Protein AF-A0A2A6C2P6-F1 (afdb_monomer_lite)

Organism: Pristionchus pacificus (NCBI:txid54126)

InterPro domains:
  IPR019429 7TM GPCR, serpentine chemoreceptor class i (Sri) [PF10327] (96-314)
  IPR053220 Nematode receptor-like serpentine class H [PTHR22941] (87-317)

pLDDT: mean 77.8, std 19.69, range [35.97, 97.44]

Structure (mmCIF, N/CA/C/O backbone):
data_AF-A0A2A6C2P6-F1
#
_entry.id   AF-A0A2A6C2P6-F1
#
loop_
_atom_site.group_PDB
_atom_site.id
_atom_site.type_symbol
_atom_site.label_atom_id
_atom_site.label_alt_id
_atom_site.label_comp_id
_atom_site.label_asym_id
_atom_site.label_entity_id
_atom_site.label_seq_id
_atom_site.pdbx_PDB_ins_code
_atom_site.Cartn_x
_atom_site.Cartn_y
_atom_site.Cartn_z
_atom_site.occupancy
_atom_site.B_iso_or_equiv
_atom_site.auth_seq_id
_atom_site.auth_comp_id
_atom_site.auth_asym_id
_atom_site.auth_atom_id
_atom_site.pdbx_PDB_model_num
ATOM 1 N N . MET A 1 1 ? 11.639 -59.814 -19.061 1.00 41.06 1 MET A N 1
ATOM 2 C CA . MET A 1 1 ? 12.673 -59.014 -19.748 1.00 41.06 1 MET A CA 1
ATOM 3 C C . MET A 1 1 ? 12.327 -58.967 -21.225 1.00 41.06 1 MET A C 1
ATOM 5 O O . MET A 1 1 ? 12.562 -59.939 -21.926 1.00 41.06 1 MET A O 1
ATOM 9 N N . LYS A 1 2 ? 11.652 -57.899 -21.658 1.00 35.97 2 LYS A N 1
ATOM 10 C CA . LYS A 1 2 ? 11.307 -57.642 -23.060 1.00 35.97 2 LYS A CA 1
ATOM 11 C C . LYS A 1 2 ? 12.023 -56.355 -23.454 1.00 35.97 2 LYS A C 1
ATOM 13 O O . LYS A 1 2 ? 11.784 -55.322 -22.840 1.00 35.97 2 LYS A O 1
ATOM 18 N N . SER A 1 3 ? 12.955 -56.491 -24.389 1.00 36.66 3 SER A N 1
ATOM 19 C CA . SER A 1 3 ? 13.686 -55.407 -25.039 1.00 36.66 3 SER A CA 1
ATOM 20 C C . SER A 1 3 ? 12.741 -54.716 -26.022 1.00 36.66 3 SER A C 1
ATOM 22 O O . SER A 1 3 ? 12.170 -55.392 -26.876 1.00 36.66 3 SER A O 1
ATOM 24 N N . PHE A 1 4 ? 12.541 -53.409 -25.866 1.00 45.12 4 PHE A N 1
ATOM 25 C CA . PHE A 1 4 ? 11.878 -52.558 -26.851 1.00 45.12 4 PHE A CA 1
ATOM 26 C C . PHE A 1 4 ? 12.963 -51.724 -27.535 1.00 45.12 4 PHE A C 1
ATOM 28 O O . PHE A 1 4 ? 13.575 -50.865 -26.905 1.00 45.12 4 PHE A O 1
ATOM 35 N N . HIS A 1 5 ? 13.209 -52.025 -28.809 1.00 43.00 5 HIS A N 1
ATOM 36 C CA . HIS A 1 5 ? 13.896 -51.134 -29.737 1.00 43.00 5 HIS A CA 1
ATOM 37 C C . HIS A 1 5 ? 12.921 -50.016 -30.113 1.00 43.00 5 HIS A C 1
ATOM 39 O O . HIS A 1 5 ? 11.834 -50.303 -30.612 1.00 43.00 5 HIS A O 1
ATOM 45 N N . ALA A 1 6 ? 13.299 -48.769 -29.839 1.00 47.25 6 ALA A N 1
ATOM 46 C CA . ALA A 1 6 ? 12.654 -47.597 -30.411 1.00 47.25 6 ALA A CA 1
ATOM 47 C C . ALA A 1 6 ? 13.446 -47.196 -31.658 1.00 47.25 6 ALA A C 1
ATOM 49 O O . ALA A 1 6 ? 14.661 -47.011 -31.599 1.00 47.25 6 ALA A O 1
ATOM 50 N N . GLU A 1 7 ? 12.731 -47.173 -32.772 1.00 49.84 7 GLU A N 1
ATOM 51 C CA . GLU A 1 7 ? 13.163 -46.808 -34.112 1.00 49.84 7 GLU A CA 1
ATOM 52 C C . GLU A 1 7 ? 13.103 -45.277 -34.219 1.00 49.84 7 GLU A C 1
ATOM 54 O O . GLU A 1 7 ? 12.084 -44.662 -33.902 1.00 49.84 7 GLU A O 1
ATOM 59 N N . GLU A 1 8 ? 14.234 -44.665 -34.558 1.00 49.28 8 GLU A N 1
ATOM 60 C CA . GLU A 1 8 ? 14.410 -43.221 -34.701 1.00 49.28 8 GLU A CA 1
ATOM 61 C C . GLU A 1 8 ? 13.973 -42.833 -36.119 1.00 49.28 8 GLU A C 1
ATOM 63 O O . GLU A 1 8 ? 14.642 -43.163 -37.098 1.00 49.28 8 GLU A O 1
ATOM 68 N N . VAL A 1 9 ? 12.802 -42.201 -36.232 1.00 52.62 9 VAL A N 1
ATOM 69 C CA . VAL A 1 9 ? 12.300 -41.629 -37.486 1.00 52.62 9 VAL A CA 1
ATOM 70 C C . VAL A 1 9 ? 12.906 -40.237 -37.626 1.00 52.62 9 VAL A C 1
ATOM 72 O O . VAL A 1 9 ? 12.578 -39.329 -36.864 1.00 52.62 9 VAL A O 1
ATOM 75 N N . VAL A 1 10 ? 13.828 -40.103 -38.575 1.00 51.09 10 VAL A N 1
ATOM 76 C CA . VAL A 1 10 ? 14.375 -38.829 -39.043 1.00 51.09 10 VAL A CA 1
ATOM 77 C C . VAL A 1 10 ? 13.421 -38.310 -40.116 1.00 51.09 10 VAL A C 1
ATOM 79 O O . VAL A 1 10 ? 13.371 -38.867 -41.209 1.00 51.09 10 VAL A O 1
ATOM 82 N N . GLU A 1 11 ? 12.628 -37.291 -39.786 1.00 56.34 11 GLU A N 1
ATOM 83 C CA . GLU A 1 11 ? 11.907 -36.495 -40.782 1.00 56.34 11 GLU A CA 1
ATOM 84 C C . GLU A 1 11 ? 12.859 -35.402 -41.289 1.00 56.34 11 GLU A C 1
ATOM 86 O O . GLU A 1 11 ? 13.282 -34.523 -40.536 1.00 56.34 11 GLU A O 1
ATOM 91 N N . GLU A 1 12 ? 13.258 -35.520 -42.557 1.00 47.75 12 GLU A N 1
ATOM 92 C CA . GLU A 1 12 ? 13.881 -34.448 -43.333 1.00 47.75 12 GLU A CA 1
ATOM 93 C C . GLU A 1 12 ? 12.787 -33.419 -43.664 1.00 47.75 12 GLU A C 1
ATOM 95 O O . GLU A 1 12 ? 11.890 -33.699 -44.456 1.00 47.75 12 GLU A O 1
ATOM 100 N N . GLU A 1 13 ? 12.823 -32.248 -43.021 1.00 54.44 13 GLU A N 1
ATOM 101 C CA . GLU A 1 13 ? 12.055 -31.082 -43.469 1.00 54.44 13 GLU A CA 1
ATOM 102 C C . GLU A 1 13 ? 12.838 -30.384 -44.586 1.00 54.44 13 GLU A C 1
ATOM 104 O O . GLU A 1 13 ? 13.897 -29.791 -44.358 1.00 54.44 13 GLU A O 1
ATOM 109 N N . ASP A 1 14 ? 12.305 -30.498 -45.801 1.00 54.88 14 ASP A N 1
ATOM 110 C CA . ASP A 1 14 ? 12.742 -29.767 -46.982 1.00 54.88 14 ASP A CA 1
ATOM 111 C C . ASP A 1 14 ? 12.546 -28.258 -46.778 1.00 54.88 14 ASP A C 1
ATOM 113 O O . ASP A 1 14 ? 11.478 -27.782 -46.388 1.00 54.88 14 ASP A O 1
ATOM 117 N N . GLY A 1 15 ? 13.614 -27.506 -47.040 1.00 46.75 15 GLY A N 1
ATOM 118 C CA . GLY A 1 15 ? 13.618 -26.052 -47.000 1.00 46.75 15 GLY A CA 1
ATOM 119 C C . GLY A 1 15 ? 12.913 -25.456 -48.213 1.00 46.75 15 GLY A C 1
ATOM 120 O O . GLY A 1 15 ? 13.366 -25.626 -49.344 1.00 46.75 15 GLY A O 1
ATOM 121 N N . GLU A 1 16 ? 11.853 -24.695 -47.960 1.00 55.56 16 GLU A N 1
ATOM 122 C CA . GLU A 1 16 ? 11.330 -23.717 -48.909 1.00 55.56 16 GLU A CA 1
ATOM 123 C C . GLU A 1 16 ? 11.985 -22.358 -48.623 1.00 55.56 16 GLU A C 1
ATOM 125 O O . GLU A 1 16 ? 11.802 -21.744 -47.570 1.00 55.56 16 GLU A O 1
ATOM 130 N N . GLU A 1 17 ? 12.820 -21.923 -49.567 1.00 45.16 17 GLU A N 1
ATOM 131 C CA . GLU A 1 17 ? 13.335 -20.561 -49.665 1.00 45.16 17 GLU A CA 1
ATOM 132 C C . GLU A 1 17 ? 12.170 -19.630 -50.045 1.00 45.16 17 GLU A C 1
ATOM 134 O O . GLU A 1 17 ? 11.790 -19.546 -51.211 1.00 45.16 17 GLU A O 1
ATOM 139 N N . GLU A 1 18 ? 11.584 -18.929 -49.070 1.00 52.91 18 GLU A N 1
ATOM 140 C CA . GLU A 1 18 ? 10.720 -17.780 -49.362 1.00 52.91 18 GLU A CA 1
ATOM 141 C C . GLU A 1 18 ? 11.594 -16.591 -49.784 1.00 52.91 18 GLU A C 1
ATOM 143 O O . GLU A 1 18 ? 12.325 -15.992 -48.987 1.00 52.91 18 GLU A O 1
ATOM 148 N N . GLU A 1 19 ? 11.526 -16.281 -51.080 1.00 52.34 19 GLU A N 1
ATOM 149 C CA . GLU A 1 19 ? 12.046 -15.062 -51.686 1.00 52.34 19 GLU A CA 1
ATOM 150 C C . GLU A 1 19 ? 11.449 -13.825 -50.999 1.00 52.34 19 GLU A C 1
ATOM 152 O O . GLU A 1 19 ? 10.244 -13.716 -50.772 1.00 52.34 19 GLU A O 1
ATOM 157 N N . GLY A 1 20 ? 12.329 -12.882 -50.661 1.00 45.50 20 GLY A N 1
ATOM 158 C CA . GLY A 1 20 ? 11.974 -11.646 -49.985 1.00 45.50 20 GLY A CA 1
ATOM 159 C C . GLY A 1 20 ? 11.102 -10.739 -50.847 1.00 45.50 20 GLY A C 1
ATOM 160 O O . GLY A 1 20 ? 11.534 -10.250 -51.890 1.00 45.50 20 GLY A O 1
ATOM 161 N N . GLU A 1 21 ? 9.908 -10.439 -50.346 1.00 52.44 21 GLU A N 1
ATOM 162 C CA . GLU A 1 21 ? 9.129 -9.289 -50.783 1.00 52.44 21 GLU A CA 1
ATOM 163 C C . GLU A 1 21 ? 9.568 -8.070 -49.959 1.00 52.44 21 GLU A C 1
ATOM 165 O O . GLU A 1 21 ? 9.277 -7.918 -48.769 1.00 52.44 21 GLU A O 1
ATOM 170 N N . GLU A 1 22 ? 10.366 -7.226 -50.605 1.00 46.25 22 GLU A N 1
ATOM 171 C CA . GLU A 1 22 ? 10.846 -5.943 -50.111 1.00 46.25 22 GLU A CA 1
ATOM 172 C C . GLU A 1 22 ? 9.654 -4.971 -50.028 1.00 46.25 22 GLU A C 1
ATOM 174 O O . GLU A 1 22 ? 9.359 -4.220 -50.956 1.00 46.25 22 GLU A O 1
ATOM 179 N N . VAL A 1 23 ? 8.912 -5.014 -48.916 1.00 48.66 23 VAL A N 1
ATOM 180 C CA . VAL A 1 23 ? 7.866 -4.026 -48.627 1.00 48.66 23 VAL A CA 1
ATOM 181 C C . VAL A 1 23 ? 8.546 -2.706 -48.274 1.00 48.66 23 VAL A C 1
ATOM 183 O O . VAL A 1 23 ? 8.973 -2.474 -47.141 1.00 48.66 23 VAL A O 1
ATOM 186 N N . VAL A 1 24 ? 8.641 -1.842 -49.282 1.00 52.03 24 VAL A N 1
ATOM 187 C CA . VAL A 1 24 ? 8.859 -0.404 -49.139 1.00 52.03 24 VAL A CA 1
ATOM 188 C C . VAL A 1 24 ? 7.705 0.143 -48.301 1.00 52.03 24 VAL A C 1
ATOM 190 O O . VAL A 1 24 ? 6.600 0.352 -48.794 1.00 52.03 24 VAL A O 1
ATOM 193 N N . VAL A 1 25 ? 7.945 0.318 -47.004 1.00 53.12 25 VAL A N 1
ATOM 194 C CA . VAL A 1 25 ? 7.072 1.122 -46.152 1.00 53.12 25 VAL A CA 1
ATOM 195 C C . VAL A 1 25 ? 7.361 2.573 -46.514 1.00 53.12 25 VAL A C 1
ATOM 197 O O . VAL A 1 25 ? 8.411 3.106 -46.157 1.00 53.12 25 VAL A O 1
ATOM 200 N N . GLU A 1 26 ? 6.454 3.175 -47.281 1.00 49.84 26 GLU A N 1
ATOM 201 C CA . GLU A 1 26 ? 6.360 4.624 -47.422 1.00 49.84 26 GLU A CA 1
ATOM 202 C C . GLU A 1 26 ? 6.216 5.219 -46.012 1.00 49.84 26 GLU A C 1
ATOM 204 O O . GLU A 1 26 ? 5.240 4.974 -45.302 1.00 49.84 26 GLU A O 1
ATOM 209 N N . GLU A 1 27 ? 7.254 5.929 -45.563 1.00 46.88 27 GLU A N 1
ATOM 210 C CA . GLU A 1 27 ? 7.161 6.834 -44.423 1.00 46.88 27 GLU A CA 1
ATOM 211 C C . GLU A 1 27 ? 6.266 7.999 -44.851 1.00 46.88 27 GLU A C 1
ATOM 213 O O . GLU A 1 27 ? 6.728 8.963 -45.463 1.00 46.88 27 GLU A O 1
ATOM 218 N N . ASP A 1 28 ? 4.973 7.893 -44.547 1.00 48.97 28 ASP A N 1
ATOM 219 C CA . ASP A 1 28 ? 4.068 9.034 -44.572 1.00 48.97 28 ASP A CA 1
ATOM 220 C C . ASP A 1 28 ? 4.582 10.073 -43.569 1.00 48.97 28 ASP A C 1
ATOM 222 O O . ASP A 1 28 ? 4.556 9.890 -42.347 1.00 48.97 28 ASP A O 1
ATOM 226 N N . GLY A 1 29 ? 5.112 11.162 -44.124 1.00 46.88 29 GLY A N 1
ATOM 227 C CA . GLY A 1 29 ? 5.461 12.367 -43.399 1.00 46.88 29 GLY A CA 1
ATOM 228 C C . GLY A 1 29 ? 4.203 13.032 -42.857 1.00 46.88 29 GLY A C 1
ATOM 229 O O . GLY A 1 29 ? 3.471 13.687 -43.593 1.00 46.88 29 GLY A O 1
ATOM 230 N N . GLU A 1 30 ? 3.979 12.899 -41.553 1.00 49.75 30 GLU A N 1
ATOM 231 C CA . GLU A 1 30 ? 3.116 13.808 -40.801 1.00 49.75 30 GLU A CA 1
ATOM 232 C C . GLU A 1 30 ? 3.887 15.123 -40.581 1.00 49.75 30 GLU A C 1
ATOM 234 O O . GLU A 1 30 ? 4.636 15.307 -39.617 1.00 49.75 30 GLU A O 1
ATOM 239 N N . GLU A 1 31 ? 3.747 16.023 -41.556 1.00 49.72 31 GLU A N 1
ATOM 240 C CA . GLU A 1 31 ? 3.953 17.459 -41.394 1.00 49.72 31 GLU A CA 1
ATOM 241 C C . GLU A 1 31 ? 2.829 18.009 -40.503 1.00 49.72 31 GLU A C 1
ATOM 243 O O . GLU A 1 31 ? 1.764 18.370 -40.995 1.00 49.72 31 GLU A O 1
ATOM 248 N N . ASP A 1 32 ? 3.054 18.084 -39.189 1.00 49.50 32 ASP A N 1
ATOM 249 C CA . ASP A 1 32 ? 2.203 18.903 -38.324 1.00 49.50 32 ASP A CA 1
ATOM 250 C C . ASP A 1 32 ? 2.741 20.334 -38.290 1.00 49.50 32 ASP A C 1
ATOM 252 O O . ASP A 1 32 ? 3.780 20.656 -37.699 1.00 49.50 32 ASP A O 1
ATOM 256 N N . GLU A 1 33 ? 1.996 21.173 -39.001 1.00 52.38 33 GLU A N 1
ATOM 257 C CA . GLU A 1 33 ? 2.163 22.602 -39.165 1.00 52.38 33 GLU A CA 1
ATOM 258 C C . GLU A 1 33 ? 2.293 23.344 -37.828 1.00 52.38 33 GLU A C 1
ATOM 260 O O . GLU A 1 33 ? 1.526 23.181 -36.875 1.00 52.38 33 GLU A O 1
ATOM 265 N N . ALA A 1 34 ? 3.265 24.253 -37.808 1.00 47.97 34 ALA A N 1
ATOM 266 C CA . ALA A 1 34 ? 3.357 25.331 -36.848 1.00 47.97 34 ALA A CA 1
ATOM 267 C C . ALA A 1 34 ? 2.174 26.298 -37.043 1.00 47.97 34 ALA A C 1
ATOM 269 O O . ALA A 1 34 ? 2.212 27.178 -37.900 1.00 47.97 34 ALA A O 1
ATOM 270 N N . GLY A 1 35 ? 1.134 26.142 -36.225 1.00 48.19 35 GLY A N 1
ATOM 271 C CA . GLY A 1 35 ? 0.089 27.144 -36.035 1.00 48.19 35 GLY A CA 1
ATOM 272 C C . GLY A 1 35 ? 0.514 28.177 -34.991 1.00 48.19 35 GLY A C 1
ATOM 273 O O . GLY A 1 35 ? 0.418 27.930 -33.789 1.00 48.19 35 GLY A O 1
ATOM 274 N N . GLU A 1 36 ? 1.005 29.326 -35.458 1.00 51.28 36 GLU A N 1
ATOM 275 C CA . GLU A 1 36 ? 1.083 30.568 -34.686 1.00 51.28 36 GLU A CA 1
ATOM 276 C C . GLU A 1 36 ? -0.329 31.010 -34.277 1.00 51.28 36 GLU A C 1
ATOM 278 O O . GLU A 1 36 ? -1.083 31.500 -35.112 1.00 51.28 36 GLU A O 1
ATOM 283 N N . ASP A 1 37 ? -0.663 30.916 -32.990 1.00 45.44 37 ASP A N 1
ATOM 284 C CA . ASP A 1 37 ? -1.767 31.685 -32.411 1.00 45.44 37 ASP A CA 1
ATOM 285 C C . ASP A 1 37 ? -1.192 32.745 -31.468 1.00 45.44 37 ASP A C 1
ATOM 287 O O . ASP A 1 37 ? -0.819 32.498 -30.316 1.00 45.44 37 ASP A O 1
ATOM 291 N N . GLY A 1 38 ? -1.093 33.963 -32.002 1.00 48.69 38 GLY A N 1
ATOM 292 C CA . GLY A 1 38 ? -0.850 35.172 -31.233 1.00 48.69 38 GLY A CA 1
ATOM 293 C C . GLY A 1 38 ? -2.054 35.471 -30.347 1.00 48.69 38 GLY A C 1
ATOM 294 O O . GLY A 1 38 ? -3.035 36.052 -30.802 1.00 48.69 38 GLY A O 1
ATOM 295 N N . MET A 1 39 ? -1.972 35.099 -29.069 1.00 46.72 39 MET A N 1
ATOM 296 C CA . MET A 1 39 ? -2.970 35.491 -28.078 1.00 46.72 39 MET A CA 1
ATOM 297 C C . MET A 1 39 ? -2.602 36.847 -27.467 1.00 46.72 39 MET A C 1
ATOM 299 O O . MET A 1 39 ? -1.682 36.991 -26.661 1.00 46.72 39 MET A O 1
ATOM 303 N N . GLU A 1 40 ? -3.350 37.850 -27.905 1.00 44.19 40 GLU A N 1
ATOM 304 C CA . GLU A 1 40 ? -3.365 39.230 -27.441 1.00 44.19 40 GLU A CA 1
ATOM 305 C C . GLU A 1 40 ? -3.778 39.289 -25.955 1.00 44.19 40 GLU A C 1
ATOM 307 O O . GLU A 1 40 ? -4.897 38.933 -25.578 1.00 44.19 40 GLU A O 1
ATOM 312 N N . ILE A 1 41 ? -2.863 39.714 -25.076 1.00 46.19 41 ILE A N 1
ATOM 313 C CA . ILE A 1 41 ? -3.144 39.892 -23.644 1.00 46.19 41 ILE A CA 1
ATOM 314 C C . ILE A 1 41 ? -3.918 41.200 -23.466 1.00 46.19 41 ILE A C 1
ATOM 316 O O . ILE A 1 41 ? -3.340 42.283 -23.351 1.00 46.19 41 ILE A O 1
ATOM 320 N N . HIS A 1 42 ? -5.243 41.088 -23.408 1.00 43.75 42 HIS A N 1
ATOM 321 C CA . HIS A 1 42 ? -6.116 42.165 -22.966 1.00 43.75 42 HIS A CA 1
ATOM 322 C C . HIS A 1 42 ? -5.998 42.310 -21.442 1.00 43.75 42 HIS A C 1
ATOM 324 O O . HIS A 1 42 ? -6.486 41.494 -20.661 1.00 43.75 42 HIS A O 1
ATOM 330 N N . ARG A 1 43 ? -5.299 43.362 -21.017 1.00 44.56 43 ARG A N 1
ATOM 331 C CA . ARG A 1 43 ? -5.194 43.800 -19.624 1.00 44.56 43 ARG A CA 1
ATOM 332 C C . ARG A 1 43 ? -6.519 44.459 -19.236 1.00 44.56 43 ARG A C 1
ATOM 334 O O . ARG A 1 43 ? -6.838 45.530 -19.746 1.00 44.56 43 ARG A O 1
ATOM 341 N N . THR A 1 44 ? -7.299 43.818 -18.373 1.00 43.94 44 THR A N 1
ATOM 342 C CA . THR A 1 44 ? -8.449 44.440 -17.704 1.00 43.94 44 THR A CA 1
ATOM 343 C C . THR A 1 44 ? -8.108 44.671 -16.241 1.00 43.94 44 THR A C 1
ATOM 345 O O . THR A 1 44 ? -8.014 43.728 -15.456 1.00 43.94 44 THR A O 1
ATOM 348 N N . ASP A 1 45 ? -7.905 45.944 -15.912 1.00 50.53 45 ASP A N 1
ATOM 349 C CA . ASP A 1 45 ? -8.017 46.482 -14.563 1.00 50.53 45 ASP A CA 1
ATOM 350 C C . ASP A 1 45 ? -9.465 46.347 -14.092 1.00 50.53 45 ASP A C 1
ATOM 352 O O . ASP A 1 45 ? -10.365 46.798 -14.796 1.00 50.53 45 ASP A O 1
ATOM 356 N N . THR A 1 46 ? -9.687 45.822 -12.887 1.00 41.41 46 THR A N 1
ATOM 357 C CA . THR A 1 46 ? -10.878 46.153 -12.093 1.00 41.41 46 THR A CA 1
ATOM 358 C C . THR A 1 46 ? -10.628 45.911 -10.601 1.00 41.41 46 THR A C 1
ATOM 360 O O . THR A 1 46 ? -10.467 44.778 -10.158 1.00 41.41 46 THR A O 1
ATOM 363 N N . THR A 1 47 ? -10.635 47.037 -9.881 1.00 40.00 47 THR A N 1
ATOM 364 C CA . THR A 1 47 ? -11.392 47.332 -8.648 1.00 40.00 47 THR A CA 1
ATOM 365 C C . THR A 1 47 ? -11.051 46.636 -7.331 1.00 40.00 47 THR A C 1
ATOM 367 O O . THR A 1 47 ? -11.421 45.495 -7.072 1.00 40.00 47 THR A O 1
ATOM 370 N N . GLU A 1 48 ? -10.455 47.464 -6.468 1.00 46.25 48 GLU A N 1
ATOM 371 C CA . GLU A 1 48 ? -10.793 47.667 -5.055 1.00 46.25 48 GLU A CA 1
ATOM 372 C C . GLU A 1 48 ? -12.198 47.193 -4.659 1.00 46.25 48 GLU A C 1
ATOM 374 O O . GLU A 1 48 ? -13.191 47.602 -5.260 1.00 46.25 48 GLU A O 1
ATOM 379 N N . THR A 1 49 ? -12.270 46.446 -3.560 1.00 44.66 49 THR A N 1
ATOM 380 C CA . THR A 1 49 ? -13.411 46.491 -2.640 1.00 44.66 49 THR A CA 1
ATOM 381 C C . THR A 1 49 ? -12.900 46.351 -1.210 1.00 44.66 49 THR A C 1
ATOM 383 O O . THR A 1 49 ? -12.392 45.295 -0.830 1.00 44.66 49 THR A O 1
ATOM 386 N N . ASP A 1 50 ? -12.979 47.466 -0.481 1.00 39.28 50 ASP A N 1
ATOM 387 C CA . ASP A 1 50 ? -13.498 47.646 0.885 1.00 39.28 50 ASP A CA 1
ATOM 388 C C . ASP A 1 50 ? -13.771 46.345 1.672 1.00 39.28 50 ASP A C 1
ATOM 390 O O . ASP A 1 50 ? -14.455 45.439 1.208 1.00 39.28 50 ASP A O 1
ATOM 394 N N . GLY A 1 51 ? -13.261 46.159 2.889 1.00 46.31 51 GLY A N 1
ATOM 395 C CA . GLY A 1 51 ? -13.487 47.054 4.020 1.00 46.31 51 GLY A CA 1
ATOM 396 C C . GLY A 1 51 ? -14.744 46.602 4.765 1.00 46.31 51 GLY A C 1
ATOM 397 O O . GLY A 1 51 ? -15.820 47.128 4.509 1.00 46.31 51 GLY A O 1
ATOM 398 N N . ILE A 1 52 ? -14.622 45.619 5.668 1.00 50.81 52 ILE A N 1
ATOM 399 C CA . ILE A 1 52 ? -15.653 45.329 6.677 1.00 50.81 52 ILE A CA 1
ATOM 400 C C . ILE A 1 52 ? -14.963 45.041 8.012 1.00 50.81 52 ILE A C 1
ATOM 402 O O . ILE A 1 52 ? -14.522 43.925 8.287 1.00 50.81 52 ILE A O 1
ATOM 406 N N . ASP A 1 53 ? -14.899 46.094 8.824 1.00 47.41 53 ASP A N 1
ATOM 407 C CA . ASP A 1 53 ? -14.792 46.023 10.274 1.00 47.41 53 ASP A CA 1
ATOM 408 C C . ASP A 1 53 ? -16.089 45.432 10.841 1.00 47.41 53 ASP A C 1
ATOM 410 O O . ASP A 1 53 ? -17.197 45.835 10.476 1.00 47.41 53 ASP A O 1
ATOM 414 N N . GLY A 1 54 ? -15.945 44.460 11.737 1.00 47.19 54 GLY A N 1
ATOM 415 C CA . GLY A 1 54 ? -17.043 43.823 12.453 1.00 47.19 54 GLY A CA 1
ATOM 416 C C . GLY A 1 54 ? -16.745 43.780 13.941 1.00 47.19 54 GLY A C 1
ATOM 417 O O . GLY A 1 54 ? -16.458 42.711 14.477 1.00 47.19 54 GLY A O 1
ATOM 418 N N . ASP A 1 55 ? -16.807 44.948 14.582 1.00 46.81 55 ASP A N 1
ATOM 419 C CA . ASP A 1 55 ? -16.930 45.085 16.031 1.00 46.81 55 ASP A CA 1
ATOM 420 C C . ASP A 1 55 ? -18.216 44.398 16.508 1.00 46.81 55 ASP A C 1
ATOM 422 O O . ASP A 1 55 ? -19.313 44.635 15.995 1.00 46.81 55 ASP A O 1
ATOM 426 N N . GLY A 1 56 ? -18.073 43.547 17.520 1.00 48.31 56 GLY A N 1
ATOM 427 C CA . GLY A 1 56 ? -19.161 42.802 18.138 1.00 48.31 56 GLY A CA 1
ATOM 428 C C . GLY A 1 56 ? -18.975 42.713 19.645 1.00 48.31 56 GLY A C 1
ATOM 429 O O . GLY A 1 56 ? -18.782 41.625 20.183 1.00 48.31 56 GLY A O 1
ATOM 430 N N . ASP A 1 57 ? -19.037 43.865 20.315 1.00 47.62 57 ASP A N 1
ATOM 431 C CA . ASP A 1 57 ? -19.210 43.967 21.762 1.00 47.62 57 ASP A CA 1
ATOM 432 C C . ASP A 1 57 ? -20.556 43.353 22.182 1.00 47.62 57 ASP A C 1
ATOM 434 O O . ASP A 1 57 ? -21.633 43.823 21.812 1.00 47.62 57 ASP A O 1
ATOM 438 N N . GLY A 1 58 ? -20.486 42.296 22.992 1.00 46.41 58 GLY A N 1
ATOM 439 C CA . GLY A 1 58 ? -21.628 41.539 23.507 1.00 46.41 58 GLY A CA 1
ATOM 440 C C . GLY A 1 58 ? -21.521 41.304 25.009 1.00 46.41 58 GLY A C 1
ATOM 441 O O . GLY A 1 58 ? -21.294 40.192 25.474 1.00 46.41 58 GLY A O 1
ATOM 442 N N . ASN A 1 59 ? -21.676 42.390 25.755 1.00 44.25 59 ASN A N 1
ATOM 443 C CA . ASN A 1 59 ? -21.908 42.475 27.193 1.00 44.25 59 ASN A CA 1
ATOM 444 C C . ASN A 1 59 ? -23.029 41.517 27.664 1.00 44.25 59 ASN A C 1
ATOM 446 O O . ASN A 1 59 ? -24.141 41.618 27.156 1.00 44.25 59 ASN A O 1
ATOM 450 N N . SER A 1 60 ? -22.797 40.670 28.678 1.00 48.91 60 SER A N 1
ATOM 451 C CA . SER A 1 60 ? -23.844 40.391 29.675 1.00 48.91 60 SER A CA 1
ATOM 452 C C . SER A 1 60 ? -23.318 39.741 30.954 1.00 48.91 60 SER A C 1
ATOM 454 O O . SER A 1 60 ? -22.779 38.637 30.984 1.00 48.91 60 SER A O 1
ATOM 456 N N . SER A 1 61 ? -23.543 40.474 32.034 1.00 47.91 61 SER A N 1
ATOM 457 C CA . SER A 1 61 ? -23.390 40.097 33.425 1.00 47.91 61 SER A CA 1
ATOM 458 C C . SER A 1 61 ? -24.422 39.050 33.860 1.00 47.91 61 SER A C 1
ATOM 460 O O . SER A 1 61 ? -25.576 39.080 33.439 1.00 47.91 61 SER A O 1
ATOM 462 N N . ALA A 1 62 ? -24.032 38.182 34.794 1.00 49.59 62 ALA A N 1
ATOM 463 C CA . ALA A 1 62 ? -24.941 37.619 35.793 1.00 49.59 62 ALA A CA 1
ATOM 464 C C . ALA A 1 62 ? -24.137 37.149 37.012 1.00 49.59 62 ALA A C 1
ATOM 466 O O . ALA A 1 62 ? -23.615 36.040 37.084 1.00 49.59 62 ALA A O 1
ATOM 467 N N . ILE A 1 63 ? -24.039 38.054 37.983 1.00 49.69 63 ILE A N 1
ATOM 468 C CA . ILE A 1 63 ? -23.609 37.788 39.351 1.00 49.69 63 ILE A CA 1
ATOM 469 C C . ILE A 1 63 ? -24.738 37.005 40.033 1.00 49.69 63 ILE A C 1
ATOM 471 O O . ILE A 1 63 ? -25.796 37.560 40.314 1.00 49.69 63 ILE A O 1
ATOM 475 N N . GLY A 1 64 ? -24.508 35.722 40.310 1.00 44.22 64 GLY A N 1
ATOM 476 C CA . GLY A 1 64 ? -25.390 34.866 41.105 1.00 44.22 64 GLY A CA 1
ATOM 477 C C . GLY A 1 64 ? -24.644 34.321 42.317 1.00 44.22 64 GLY A C 1
ATOM 478 O O . GLY A 1 64 ? -24.093 33.227 42.282 1.00 44.22 64 GLY A O 1
ATOM 479 N N . ARG A 1 65 ? -24.577 35.123 43.382 1.00 46.56 65 ARG A N 1
ATOM 480 C CA . ARG A 1 65 ? -23.951 34.787 44.665 1.00 46.56 65 ARG A CA 1
ATOM 481 C C . ARG A 1 65 ? -25.014 34.143 45.562 1.00 46.56 65 ARG A C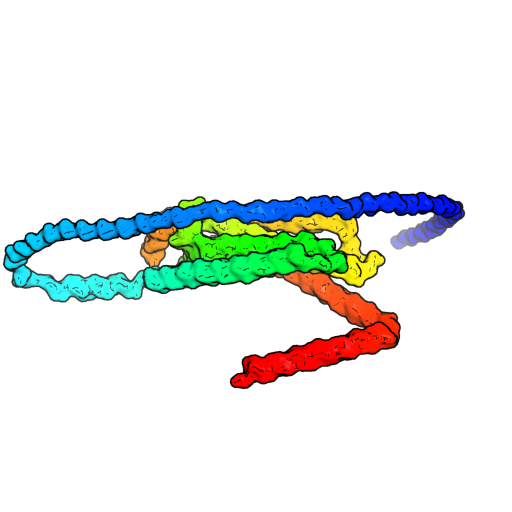 1
ATOM 483 O O . ARG A 1 65 ? -25.823 34.859 46.140 1.00 46.56 65 ARG A O 1
ATOM 490 N N . THR A 1 66 ? -25.016 32.820 45.702 1.00 53.66 66 THR A N 1
ATOM 491 C CA . THR A 1 66 ? -25.802 32.125 46.738 1.00 53.66 66 THR A CA 1
ATOM 492 C C . THR A 1 66 ? -24.880 31.594 47.823 1.00 53.66 66 THR A C 1
ATOM 494 O O . THR A 1 66 ? -24.058 30.709 47.602 1.00 53.66 66 THR A O 1
ATOM 497 N N . ILE A 1 67 ? -25.028 32.196 49.001 1.00 50.47 67 ILE A N 1
ATOM 498 C CA . ILE A 1 67 ? -24.448 31.788 50.275 1.00 50.47 67 ILE A CA 1
ATOM 499 C C . ILE A 1 67 ? -25.387 30.741 50.892 1.00 50.47 67 ILE A C 1
ATOM 501 O O . ILE A 1 67 ? -26.540 31.045 51.175 1.00 50.47 67 ILE A O 1
ATOM 505 N N . GLY A 1 68 ? -24.876 29.540 51.140 1.00 48.19 68 GLY A N 1
ATOM 506 C CA . GLY A 1 68 ? -25.405 28.556 52.093 1.00 48.19 68 GLY A CA 1
ATOM 507 C C . GLY A 1 68 ? -24.207 27.699 52.496 1.00 48.19 68 GLY A C 1
ATOM 508 O O . GLY A 1 68 ? -23.618 27.059 51.637 1.00 48.19 68 GLY A O 1
ATOM 509 N N . SER A 1 69 ? -23.573 27.864 53.657 1.00 52.25 69 SER A N 1
ATOM 510 C CA . SER A 1 69 ? -24.038 27.780 55.049 1.00 52.25 69 SER A CA 1
ATOM 511 C C . SER A 1 69 ? -24.572 26.394 55.408 1.00 52.25 69 SER A C 1
ATOM 513 O O . SER A 1 69 ? -25.735 26.096 55.167 1.00 52.25 69 SER A O 1
ATOM 515 N N . GLY A 1 70 ? -23.689 25.607 56.032 1.00 50.88 70 GLY A N 1
ATOM 516 C CA . GLY A 1 70 ? -24.011 24.418 56.819 1.00 50.88 70 GLY A CA 1
ATOM 517 C C . GLY A 1 70 ? -23.981 23.104 56.043 1.00 50.88 70 GLY A C 1
ATOM 518 O O . GLY A 1 70 ? -24.963 22.754 55.411 1.00 50.88 70 GLY A O 1
ATOM 519 N N . ASP A 1 71 ? -22.888 22.346 56.130 1.00 48.44 71 ASP A N 1
ATOM 520 C CA . ASP A 1 71 ? -22.840 21.252 57.109 1.00 48.44 71 ASP A CA 1
ATOM 521 C C . ASP A 1 71 ? -21.404 20.711 57.218 1.00 48.44 71 ASP A C 1
ATOM 523 O O . ASP A 1 71 ? -20.774 20.319 56.234 1.00 48.44 71 ASP A O 1
ATOM 527 N N . ASN A 1 72 ? -20.858 20.770 58.428 1.00 55.19 72 ASN A N 1
ATOM 528 C CA . ASN A 1 72 ? -19.510 20.332 58.764 1.00 55.19 72 ASN A CA 1
ATOM 529 C C . ASN A 1 72 ? -19.617 18.957 59.423 1.00 55.19 72 ASN A C 1
ATOM 531 O O . ASN A 1 72 ? -19.930 18.880 60.607 1.00 55.19 72 ASN A O 1
ATOM 535 N N . GLY A 1 73 ? -19.270 17.894 58.696 1.00 54.44 73 GLY A N 1
ATOM 536 C CA . GLY A 1 73 ? -18.954 16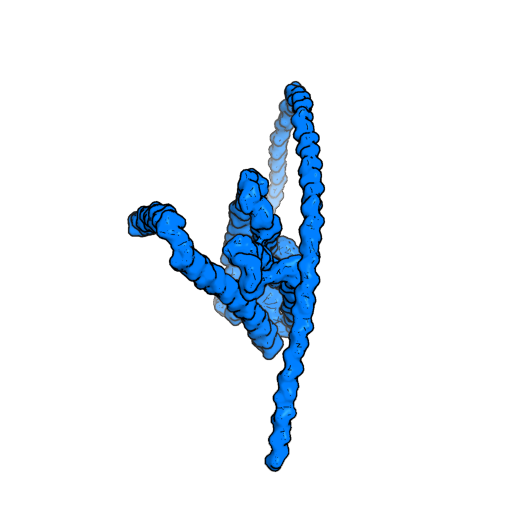.607 59.324 1.00 54.44 73 GLY A CA 1
ATOM 537 C C . GLY A 1 73 ? -19.296 15.392 58.475 1.00 54.44 73 GLY A C 1
ATOM 538 O O . GLY A 1 73 ? -20.359 14.833 58.669 1.00 54.44 73 GLY A O 1
ATOM 539 N N . ASP A 1 74 ? -18.399 15.025 57.544 1.00 54.91 74 ASP A N 1
ATOM 540 C CA . ASP A 1 74 ? -18.108 13.623 57.122 1.00 54.91 74 ASP A CA 1
ATOM 541 C C . ASP A 1 74 ? -17.257 13.502 55.827 1.00 54.91 74 ASP A C 1
ATOM 543 O O . ASP A 1 74 ? -17.129 12.443 55.211 1.00 54.91 74 ASP A O 1
ATOM 547 N N . GLY A 1 75 ? -16.611 14.582 55.374 1.00 53.81 75 GLY A N 1
ATOM 548 C CA . GLY A 1 75 ? -16.006 14.650 54.033 1.00 53.81 75 GLY A CA 1
ATOM 549 C C . GLY A 1 75 ? -14.590 14.082 53.834 1.00 53.81 75 GLY A C 1
ATOM 550 O O . GLY A 1 75 ? -14.045 14.250 52.743 1.00 53.81 75 GLY A O 1
ATOM 551 N N . ILE A 1 76 ? -13.948 13.454 54.828 1.00 53.84 76 ILE A N 1
ATOM 552 C CA . ILE A 1 76 ? -12.514 13.086 54.721 1.00 53.84 76 ILE A CA 1
ATOM 553 C C . ILE A 1 76 ? -12.295 11.645 54.221 1.00 53.84 76 ILE A C 1
ATOM 555 O O . ILE A 1 76 ? -11.290 11.374 53.566 1.00 53.84 76 ILE A O 1
ATOM 559 N N . ALA A 1 77 ? -13.256 10.732 54.392 1.00 54.25 77 ALA A N 1
ATOM 560 C CA . ALA A 1 77 ? -13.094 9.342 53.943 1.00 54.25 77 ALA A CA 1
ATOM 561 C C . ALA A 1 77 ? -13.432 9.113 52.451 1.00 54.25 77 ALA A C 1
ATOM 563 O O . ALA A 1 77 ? -12.906 8.186 51.837 1.00 54.25 77 ALA A O 1
ATOM 564 N N . LYS A 1 78 ? -14.255 9.969 51.823 1.00 51.66 78 LYS A N 1
ATOM 565 C CA . LYS A 1 78 ? -14.713 9.767 50.429 1.00 51.66 78 LYS A CA 1
ATOM 566 C C . LYS A 1 78 ? -13.742 10.276 49.356 1.00 51.66 78 LYS A C 1
ATOM 568 O O . LYS A 1 78 ? -13.739 9.757 48.247 1.00 51.66 78 LYS A O 1
ATOM 573 N N . ARG A 1 79 ? -12.854 11.221 49.690 1.00 51.69 79 ARG A N 1
ATOM 574 C CA . ARG A 1 79 ? -11.864 11.786 48.745 1.00 51.69 79 ARG A CA 1
ATOM 575 C C . ARG A 1 79 ? -10.625 10.912 48.515 1.00 51.69 79 ARG A C 1
ATOM 577 O O . ARG A 1 79 ? -9.853 11.189 47.601 1.00 51.69 79 ARG A O 1
ATOM 584 N N . SER A 1 80 ? -10.431 9.874 49.331 1.00 51.44 80 SER A N 1
ATOM 585 C CA . SER A 1 80 ? -9.304 8.937 49.205 1.00 51.44 80 SER A CA 1
ATOM 586 C C . SER A 1 80 ? -9.618 7.754 48.271 1.00 51.44 80 SER A C 1
ATOM 588 O O . SER A 1 80 ? -8.733 7.262 47.576 1.00 51.44 80 SER A O 1
ATOM 590 N N . GLY A 1 81 ? -10.890 7.343 48.167 1.00 53.09 81 GLY A N 1
ATOM 591 C CA . GLY A 1 81 ? -11.308 6.251 47.273 1.00 53.09 81 GLY A CA 1
ATOM 592 C C . GLY A 1 81 ? -11.306 6.623 45.785 1.00 53.09 81 GLY A C 1
ATOM 593 O O . GLY A 1 81 ? -10.963 5.803 44.940 1.00 53.09 81 GLY A O 1
ATOM 594 N N . GLU A 1 82 ? -11.615 7.879 45.457 1.00 53.16 82 GLU A N 1
ATOM 595 C CA . GLU A 1 82 ? -11.747 8.341 44.066 1.00 53.16 82 GLU A CA 1
ATOM 596 C C . GLU A 1 82 ? -10.388 8.582 43.381 1.00 53.16 82 GLU A C 1
ATOM 598 O O . GLU A 1 82 ? -10.251 8.414 42.171 1.00 53.16 82 GLU A O 1
ATOM 603 N N . LYS A 1 83 ? -9.336 8.882 44.158 1.00 55.25 83 LYS A N 1
ATOM 604 C CA . LYS A 1 83 ? -7.964 8.984 43.630 1.00 55.25 83 LYS A CA 1
ATOM 605 C C . LYS A 1 83 ? -7.346 7.627 43.285 1.00 55.25 83 LYS A C 1
ATOM 607 O O . LYS A 1 83 ? -6.522 7.570 42.379 1.00 55.25 83 LYS A O 1
ATOM 612 N N . ASN A 1 84 ? -7.768 6.549 43.947 1.00 52.72 84 ASN A N 1
ATOM 613 C CA . ASN A 1 84 ? -7.200 5.215 43.728 1.00 52.72 84 ASN A CA 1
ATOM 614 C C . ASN A 1 84 ? -7.912 4.416 42.624 1.00 52.72 84 ASN A C 1
ATOM 616 O O . ASN A 1 84 ? -7.325 3.487 42.080 1.00 52.72 84 ASN A O 1
ATOM 620 N N . ALA A 1 85 ? -9.129 4.801 42.223 1.00 56.12 85 ALA A N 1
ATOM 621 C CA . ALA A 1 85 ? -9.812 4.194 41.076 1.00 56.12 85 ALA A CA 1
ATOM 622 C C . ALA A 1 85 ? -9.267 4.679 39.714 1.00 56.12 85 ALA A C 1
ATOM 624 O O . ALA A 1 85 ? -9.505 4.044 38.690 1.00 56.12 85 ALA A O 1
ATOM 625 N N . LYS A 1 86 ? -8.504 5.782 39.687 1.00 55.38 86 LYS A N 1
ATOM 626 C CA . LYS A 1 86 ? -8.034 6.418 38.445 1.00 55.38 86 LYS A CA 1
ATOM 627 C C . LYS A 1 86 ? -6.782 5.765 37.831 1.00 55.38 86 LYS A C 1
ATOM 629 O O . LYS A 1 86 ? -6.394 6.131 36.729 1.00 55.38 86 LYS A O 1
ATOM 634 N N . MET A 1 87 ? -6.140 4.811 38.510 1.00 51.66 87 MET A N 1
ATOM 635 C CA . MET A 1 87 ? -4.800 4.331 38.126 1.00 51.66 87 MET A CA 1
ATOM 636 C C . MET A 1 87 ? -4.741 3.075 37.244 1.00 51.66 87 MET A C 1
ATOM 638 O O . MET A 1 87 ? -3.643 2.691 36.861 1.00 51.66 87 MET A O 1
ATOM 642 N N . ASN A 1 88 ? -5.871 2.471 36.858 1.00 67.38 88 ASN A N 1
ATOM 643 C CA . ASN A 1 88 ? -5.859 1.216 36.084 1.00 67.38 88 ASN A CA 1
ATOM 644 C C . ASN A 1 88 ? -6.558 1.300 34.715 1.00 67.38 88 ASN A C 1
ATOM 646 O O . ASN A 1 88 ? -6.890 0.260 34.146 1.00 67.38 88 ASN A O 1
ATOM 650 N N . SER A 1 89 ? -6.808 2.500 34.175 1.00 75.00 89 SER A N 1
ATOM 651 C CA . SER A 1 89 ? -7.298 2.594 32.793 1.00 75.00 89 SER A CA 1
ATOM 652 C C . SER A 1 89 ? -6.156 2.298 31.823 1.00 75.00 89 SER A C 1
ATOM 654 O O . SER A 1 89 ? -5.066 2.852 31.946 1.00 75.00 89 SER A O 1
ATOM 656 N N . THR A 1 90 ? -6.416 1.422 30.856 1.00 86.50 90 THR A N 1
ATOM 657 C CA . THR A 1 90 ? -5.517 1.145 29.725 1.00 86.50 90 THR A CA 1
ATOM 658 C C . THR A 1 90 ? -5.586 2.229 28.642 1.00 86.50 90 THR A C 1
ATOM 660 O O . THR A 1 90 ? -4.856 2.168 27.653 1.00 86.50 90 THR A O 1
ATOM 663 N N . GLU A 1 91 ? -6.473 3.211 28.817 1.00 91.31 91 GLU A N 1
ATOM 664 C CA . GLU A 1 91 ? -6.686 4.311 27.889 1.00 91.31 91 GLU A CA 1
ATOM 665 C C . GLU A 1 91 ? -5.465 5.236 27.818 1.00 91.31 91 GLU A C 1
ATOM 667 O O . GLU A 1 91 ? -4.880 5.626 28.831 1.00 91.31 91 GLU A O 1
ATOM 672 N N . LEU A 1 92 ? -5.088 5.608 26.594 1.00 91.81 92 LEU A N 1
ATOM 673 C CA . LEU A 1 92 ? -4.021 6.578 26.370 1.00 91.81 92 LEU A CA 1
ATOM 674 C C . LEU A 1 92 ? -4.502 7.965 26.831 1.00 91.81 92 LEU A C 1
ATOM 676 O O . LEU A 1 92 ? -5.630 8.325 26.493 1.00 91.81 92 LEU A O 1
ATOM 680 N N . PRO A 1 93 ? -3.685 8.782 27.520 1.00 93.62 93 PRO A N 1
ATOM 681 C CA . PRO A 1 93 ? -4.082 10.146 27.858 1.00 93.62 93 PRO A CA 1
ATOM 682 C C . PRO A 1 93 ? -4.537 10.923 26.616 1.00 93.62 93 PRO A C 1
ATOM 684 O O . PRO A 1 93 ? -3.899 10.834 25.565 1.00 93.62 93 PRO A O 1
ATOM 687 N N . GLN A 1 94 ? -5.624 11.688 26.739 1.00 92.50 94 GLN A N 1
ATOM 688 C CA . GLN A 1 94 ? -6.238 12.413 25.620 1.00 92.50 94 GLN A CA 1
ATOM 689 C C . GLN A 1 94 ? -5.242 13.334 24.900 1.00 92.50 94 GLN A C 1
ATOM 691 O O . GLN A 1 94 ? -5.171 13.316 23.677 1.00 92.50 94 GLN A O 1
ATOM 696 N N . GLU A 1 95 ? -4.399 14.042 25.655 1.00 95.00 95 GLU A N 1
ATOM 697 C CA . GLU A 1 95 ? -3.348 14.920 25.120 1.00 95.00 95 GLU A CA 1
ATOM 698 C C . GLU A 1 95 ? -2.394 14.180 24.166 1.00 95.00 95 GLU A C 1
ATOM 700 O O . GLU A 1 95 ? -1.976 14.717 23.143 1.00 95.00 95 GLU A O 1
ATOM 705 N N . VAL A 1 96 ? -2.073 12.917 24.469 1.00 94.50 96 VAL A N 1
ATOM 706 C CA . VAL A 1 96 ? -1.196 12.093 23.627 1.00 94.50 96 VAL A CA 1
ATOM 707 C C . VAL A 1 96 ? -1.928 11.655 22.360 1.00 94.50 96 VAL A C 1
ATOM 709 O O . VAL A 1 96 ? -1.334 11.663 21.285 1.00 94.50 96 VAL A O 1
ATOM 712 N N . GLN A 1 97 ? -3.211 11.293 22.462 1.00 93.50 97 GLN A N 1
ATOM 713 C CA . GLN A 1 97 ? -4.018 10.918 21.294 1.00 93.50 97 GLN A CA 1
ATOM 714 C C . GLN A 1 97 ? -4.148 12.096 20.321 1.00 93.50 97 GLN A C 1
ATOM 716 O O . GLN A 1 97 ? -3.894 11.940 19.129 1.00 93.50 97 GLN A O 1
ATOM 721 N N . GLU A 1 98 ? -4.464 13.285 20.837 1.00 93.00 98 GLU A N 1
ATOM 722 C CA . GLU A 1 98 ? -4.554 14.515 20.046 1.00 93.00 98 GLU A CA 1
ATOM 723 C C . GLU A 1 98 ? -3.215 14.856 19.384 1.00 93.00 98 GLU A C 1
ATOM 725 O O . GLU A 1 98 ? -3.178 15.150 18.189 1.00 93.00 98 GLU A O 1
ATOM 730 N N . ALA A 1 99 ? -2.100 14.738 20.113 1.00 95.25 99 ALA A N 1
ATOM 731 C CA . ALA A 1 99 ? -0.769 14.960 19.555 1.00 95.25 99 ALA A CA 1
ATOM 732 C C . ALA A 1 99 ? -0.437 13.988 18.408 1.00 95.25 99 ALA A C 1
ATOM 734 O O . ALA A 1 99 ? 0.110 14.416 17.391 1.00 95.25 99 ALA A O 1
ATOM 735 N N . ILE A 1 100 ? -0.794 12.702 18.534 1.00 94.00 100 ILE A N 1
ATOM 736 C CA . ILE A 1 100 ? -0.607 11.697 17.473 1.00 94.00 100 ILE A CA 1
ATOM 737 C C . ILE A 1 100 ? -1.426 12.065 16.230 1.00 94.00 100 ILE A C 1
ATOM 739 O O . ILE A 1 100 ? -0.903 12.040 15.116 1.00 94.00 100 ILE A O 1
ATOM 743 N N . VAL A 1 101 ? -2.691 12.449 16.409 1.00 93.25 101 VAL A N 1
ATOM 744 C CA . VAL A 1 101 ? -3.575 12.841 15.301 1.00 93.25 101 VAL A CA 1
ATOM 745 C C . VAL A 1 101 ? -3.065 14.109 14.608 1.00 93.25 101 VAL A C 1
ATOM 747 O O . VAL A 1 101 ? -3.033 14.175 13.380 1.00 93.25 101 VAL A O 1
ATOM 750 N N . ILE A 1 102 ? -2.622 15.117 15.364 1.00 93.94 102 ILE A N 1
ATOM 751 C CA . ILE A 1 102 ? -2.025 16.338 14.800 1.00 93.94 102 ILE A CA 1
ATOM 752 C C . ILE A 1 102 ? -0.750 16.000 14.021 1.00 93.94 102 ILE A C 1
ATOM 754 O O . ILE A 1 102 ? -0.567 16.489 12.905 1.00 93.94 102 ILE A O 1
ATOM 758 N N . PHE A 1 103 ? 0.109 15.141 14.576 1.00 95.06 103 PHE A N 1
ATOM 759 C CA . PHE A 1 103 ? 1.328 14.692 13.910 1.00 95.06 103 PHE A CA 1
ATOM 760 C C . PHE A 1 103 ? 1.023 14.023 12.564 1.00 95.06 103 PHE A C 1
ATOM 762 O O . PHE A 1 103 ? 1.589 14.431 11.552 1.00 95.06 103 PHE A O 1
ATOM 769 N N . HIS A 1 104 ? 0.077 13.079 12.520 1.00 93.81 104 HIS A N 1
ATOM 770 C CA . HIS A 1 104 ? -0.328 12.424 11.273 1.00 93.81 104 HIS A CA 1
ATOM 771 C C . HIS A 1 104 ? -0.871 13.404 10.232 1.00 93.81 104 HIS A C 1
ATOM 773 O O . HIS A 1 104 ? -0.499 13.309 9.065 1.00 93.81 104 HIS A O 1
ATOM 779 N N . HIS A 1 105 ? -1.688 14.383 10.627 1.00 92.88 105 HIS A N 1
ATOM 780 C CA . HIS A 1 105 ? -2.182 15.388 9.685 1.00 92.88 105 HIS A CA 1
ATOM 781 C C . HIS A 1 105 ? -1.054 16.257 9.114 1.00 92.88 105 HIS A C 1
ATOM 783 O O . HIS A 1 105 ? -1.000 16.466 7.902 1.00 92.88 105 HIS A O 1
ATOM 789 N N . ILE A 1 106 ? -0.130 16.735 9.955 1.00 94.88 106 ILE A N 1
ATOM 790 C CA . ILE A 1 106 ? 1.005 17.555 9.501 1.00 94.88 106 ILE A CA 1
ATOM 791 C C . ILE A 1 106 ? 1.915 16.740 8.576 1.00 94.88 106 ILE A C 1
ATOM 793 O O . ILE A 1 106 ? 2.268 17.207 7.491 1.00 94.88 106 ILE A O 1
ATOM 797 N N . SER A 1 107 ? 2.268 15.515 8.974 1.00 94.69 107 SER A N 1
ATOM 798 C CA . SER A 1 107 ? 3.068 14.607 8.150 1.00 94.69 107 SER A CA 1
ATOM 799 C C . SER A 1 107 ? 2.372 14.285 6.831 1.00 94.69 107 SER A C 1
ATOM 801 O O . SER A 1 107 ? 3.009 14.357 5.785 1.00 94.69 107 SER A O 1
ATOM 803 N N . GLY A 1 108 ? 1.068 14.007 6.855 1.00 93.56 108 GLY A N 1
ATOM 804 C CA . GLY A 1 108 ? 0.274 13.732 5.661 1.00 93.56 108 GLY A CA 1
ATOM 805 C C . GLY A 1 108 ? 0.272 14.894 4.670 1.00 93.56 108 GLY A C 1
ATOM 806 O O . GLY A 1 108 ? 0.513 14.681 3.485 1.00 93.56 108 GLY A O 1
ATOM 807 N N . VAL A 1 109 ? 0.084 16.132 5.144 1.00 95.69 109 VAL A N 1
ATOM 808 C CA . VAL A 1 109 ? 0.160 17.332 4.291 1.00 95.69 109 VAL A CA 1
ATOM 809 C C . VAL A 1 109 ? 1.559 17.495 3.696 1.00 95.69 109 VAL A C 1
ATOM 811 O O . VAL A 1 109 ? 1.690 17.757 2.501 1.00 95.69 109 VAL A O 1
ATOM 814 N N . LEU A 1 110 ? 2.611 17.305 4.497 1.00 95.56 110 LEU A N 1
ATOM 815 C CA . LEU A 1 110 ? 3.988 17.412 4.016 1.00 95.56 110 LEU A CA 1
ATOM 816 C C . LEU A 1 110 ? 4.302 16.356 2.945 1.00 95.56 110 LEU A C 1
ATOM 818 O O . LEU A 1 110 ? 4.826 16.701 1.885 1.00 95.56 110 LEU A O 1
ATOM 822 N N . PHE A 1 111 ? 3.952 15.090 3.188 1.00 93.88 111 PHE A N 1
ATOM 823 C CA . PHE A 1 111 ? 4.138 14.014 2.214 1.00 93.88 111 PHE A CA 1
ATOM 824 C C . PHE A 1 111 ? 3.323 14.253 0.947 1.00 93.88 111 PHE A C 1
ATOM 826 O O . PHE A 1 111 ? 3.852 14.082 -0.147 1.00 93.88 111 PHE A O 1
ATOM 833 N N . PHE A 1 112 ? 2.081 14.727 1.065 1.00 95.56 112 PHE A N 1
ATOM 834 C CA . PHE A 1 112 ? 1.260 15.087 -0.087 1.00 95.56 112 PHE A CA 1
ATOM 835 C C . PHE A 1 112 ? 1.916 16.174 -0.948 1.00 95.56 112 PHE A C 1
ATOM 837 O O . PHE A 1 112 ? 1.957 16.038 -2.171 1.00 95.56 112 PHE A O 1
ATOM 844 N N . LEU A 1 113 ? 2.473 17.225 -0.337 1.00 96.94 113 LEU A N 1
ATOM 845 C CA . LEU A 1 113 ? 3.171 18.290 -1.065 1.00 96.94 113 LEU A CA 1
ATOM 846 C C . LEU A 1 113 ? 4.415 17.763 -1.786 1.00 96.94 113 LEU A C 1
ATOM 848 O O . LEU A 1 113 ? 4.588 18.017 -2.978 1.00 96.94 113 LEU A O 1
ATOM 852 N N . VAL A 1 114 ? 5.256 16.995 -1.089 1.00 96.06 114 VAL A N 1
ATOM 853 C CA . VAL A 1 114 ? 6.464 16.398 -1.679 1.00 96.06 114 VAL A CA 1
ATOM 854 C C . VAL A 1 114 ? 6.096 15.459 -2.826 1.00 96.06 114 VAL A C 1
ATOM 856 O O . VAL A 1 114 ? 6.637 15.582 -3.924 1.00 96.06 114 VAL A O 1
ATOM 859 N N . ASN A 1 115 ? 5.133 14.567 -2.610 1.00 94.88 115 ASN A N 1
ATOM 860 C CA . ASN A 1 115 ? 4.669 13.632 -3.626 1.00 94.88 115 ASN A CA 1
ATOM 861 C C . ASN A 1 115 ? 4.039 14.356 -4.826 1.00 94.88 115 ASN A C 1
ATOM 863 O O . ASN A 1 115 ? 4.279 13.960 -5.965 1.00 94.88 115 ASN A O 1
ATOM 867 N N . SER A 1 116 ? 3.306 15.450 -4.601 1.00 96.56 116 SER A N 1
ATOM 868 C CA . SER A 1 116 ? 2.762 16.288 -5.675 1.00 96.56 116 SER A CA 1
ATOM 869 C C . SER A 1 116 ? 3.877 16.901 -6.519 1.00 96.56 116 SER A C 1
ATOM 871 O O . SER A 1 116 ? 3.816 16.833 -7.744 1.00 96.56 116 SER A O 1
ATOM 873 N N . ILE A 1 117 ? 4.936 17.427 -5.892 1.00 97.31 117 ILE A N 1
ATOM 874 C CA . ILE A 1 117 ? 6.117 17.933 -6.608 1.00 97.31 117 ILE A CA 1
ATOM 875 C C . ILE A 1 117 ? 6.746 16.822 -7.456 1.00 97.31 117 ILE A C 1
ATOM 877 O O . ILE A 1 117 ? 7.054 17.053 -8.623 1.00 97.31 117 ILE A O 1
ATOM 881 N N . VAL A 1 118 ? 6.894 15.606 -6.919 1.00 96.31 118 VAL A N 1
ATOM 882 C CA . VAL A 1 118 ? 7.419 14.460 -7.682 1.00 96.31 118 VAL A CA 1
ATOM 883 C C . VAL A 1 118 ? 6.525 14.133 -8.883 1.00 96.31 118 VAL A C 1
ATOM 885 O O . VAL A 1 118 ? 7.041 13.941 -9.983 1.00 96.31 118 VAL A O 1
ATOM 888 N N . ILE A 1 119 ? 5.197 14.131 -8.718 1.00 96.69 119 ILE A N 1
ATOM 889 C CA . ILE A 1 119 ? 4.245 13.940 -9.826 1.00 96.69 119 ILE A CA 1
ATOM 890 C C . ILE A 1 119 ? 4.433 15.025 -10.892 1.00 96.69 119 ILE A C 1
ATOM 892 O O . ILE A 1 119 ? 4.572 14.701 -12.072 1.00 96.69 119 ILE A O 1
ATOM 896 N N . PHE A 1 120 ? 4.507 16.299 -10.497 1.00 96.94 120 PHE A N 1
ATOM 897 C CA . PHE A 1 120 ? 4.748 17.404 -11.427 1.00 96.94 120 PHE A CA 1
ATOM 898 C C . PHE A 1 120 ? 6.085 17.265 -12.159 1.00 96.94 120 PHE A C 1
ATOM 900 O O . PHE A 1 120 ? 6.129 17.449 -13.373 1.00 96.94 120 PHE A O 1
ATOM 907 N N . LEU A 1 121 ? 7.160 16.879 -11.466 1.00 95.81 121 LEU A N 1
ATOM 908 C CA . LEU A 1 121 ? 8.461 16.626 -12.090 1.00 95.81 121 LEU A CA 1
ATOM 909 C C . LEU A 1 121 ? 8.387 15.490 -13.115 1.00 95.81 121 LEU A C 1
ATOM 911 O O . LEU A 1 121 ? 8.949 15.616 -14.200 1.00 95.81 121 LEU A O 1
ATOM 915 N N . ILE A 1 122 ? 7.661 14.407 -12.819 1.00 94.62 122 ILE A N 1
ATOM 916 C CA . ILE A 1 122 ? 7.444 13.308 -13.772 1.00 94.62 122 ILE A CA 1
ATOM 917 C C . ILE A 1 122 ? 6.692 13.808 -15.014 1.00 94.62 122 ILE A C 1
ATOM 919 O O . ILE A 1 122 ? 7.034 13.405 -16.125 1.00 94.62 122 ILE A O 1
ATOM 923 N N . LEU A 1 123 ? 5.693 14.678 -14.847 1.00 95.44 123 LEU A N 1
ATOM 924 C CA . LEU A 1 123 ? 4.899 15.218 -15.954 1.00 95.44 123 LEU A CA 1
ATOM 925 C C . LEU A 1 123 ? 5.682 16.221 -16.816 1.00 95.44 123 LEU A C 1
ATOM 927 O O . LEU A 1 123 ? 5.623 16.141 -18.041 1.00 95.44 123 LEU A O 1
ATOM 931 N N . ILE A 1 124 ? 6.429 17.135 -16.191 1.00 96.38 124 ILE A N 1
ATOM 932 C CA . ILE A 1 124 ? 7.167 18.211 -16.875 1.00 96.38 124 ILE A CA 1
ATOM 933 C C . ILE A 1 124 ? 8.442 17.686 -17.546 1.00 96.38 124 ILE A C 1
ATOM 935 O O . ILE A 1 124 ? 8.877 18.234 -18.556 1.00 96.38 124 ILE A O 1
ATOM 939 N N . TYR A 1 125 ? 9.069 16.632 -17.016 1.00 92.38 125 TYR A N 1
ATOM 940 C CA . TYR A 1 125 ? 10.340 16.144 -17.545 1.00 92.38 125 TYR A CA 1
ATOM 941 C C . TYR A 1 125 ? 10.175 15.443 -18.907 1.00 92.38 125 TYR A C 1
ATOM 943 O O . TYR A 1 125 ? 9.898 14.240 -19.005 1.00 92.38 125 TYR A O 1
ATOM 951 N N . VAL A 1 126 ? 10.391 16.201 -19.985 1.00 86.56 126 VAL A N 1
ATOM 952 C CA . VAL A 1 126 ? 10.332 15.731 -21.375 1.00 86.56 126 VAL A CA 1
ATOM 953 C C . VAL A 1 126 ? 11.662 15.093 -21.789 1.00 86.56 126 VAL A C 1
ATOM 955 O O . VAL A 1 126 ? 12.426 15.639 -22.572 1.00 86.56 126 VAL A O 1
ATOM 958 N N . ASP A 1 127 ? 11.943 13.894 -21.282 1.00 88.25 127 ASP A N 1
ATOM 959 C CA . ASP A 1 127 ? 12.973 13.025 -21.874 1.00 88.25 127 ASP A CA 1
ATOM 960 C C . ASP A 1 127 ? 12.309 12.016 -22.819 1.00 88.25 127 ASP A C 1
ATOM 962 O O . ASP A 1 127 ? 11.408 11.270 -22.409 1.00 88.25 127 ASP A O 1
ATOM 966 N N . SER A 1 128 ? 12.720 11.996 -24.088 1.00 87.62 128 SER A N 1
ATOM 967 C CA . SER A 1 128 ? 12.207 11.064 -25.097 1.00 87.62 128 SER A CA 1
ATOM 968 C C . SER A 1 128 ? 12.553 9.612 -24.755 1.00 87.62 128 SER A C 1
ATOM 970 O O . SER A 1 128 ? 11.709 8.730 -24.926 1.00 87.62 128 SER A O 1
ATOM 972 N N . ARG A 1 129 ? 13.728 9.363 -24.158 1.00 83.81 129 ARG A N 1
ATOM 973 C CA . ARG A 1 129 ? 14.190 8.017 -23.775 1.00 83.81 129 ARG A CA 1
ATOM 974 C C . ARG A 1 129 ? 13.373 7.431 -22.622 1.00 83.81 129 ARG A C 1
ATOM 976 O O . ARG A 1 129 ? 13.184 6.218 -22.540 1.00 83.81 129 ARG A O 1
ATOM 983 N N . GLY A 1 130 ? 12.851 8.287 -21.742 1.00 87.19 130 GLY A N 1
ATOM 984 C CA . GLY A 1 130 ? 12.064 7.902 -20.569 1.00 87.19 130 GLY A CA 1
ATOM 985 C C . GLY A 1 130 ? 10.548 7.815 -20.779 1.00 87.19 130 GLY A C 1
ATOM 986 O O . GLY A 1 130 ? 9.847 7.381 -19.862 1.00 87.19 130 GLY A O 1
ATOM 987 N N . ARG A 1 131 ? 10.009 8.203 -21.948 1.00 91.00 131 ARG A N 1
ATOM 988 C CA . ARG A 1 131 ? 8.554 8.394 -22.149 1.00 91.00 131 ARG A CA 1
ATOM 989 C C . ARG A 1 131 ? 7.723 7.162 -21.786 1.00 91.00 131 ARG A C 1
ATOM 991 O O . ARG A 1 131 ? 6.698 7.284 -21.121 1.00 91.00 131 ARG A O 1
ATOM 998 N N . ALA A 1 132 ? 8.165 5.975 -22.188 1.00 90.62 132 ALA A N 1
ATOM 999 C CA . ALA A 1 132 ? 7.444 4.741 -21.895 1.00 90.62 132 ALA A CA 1
ATOM 1000 C C . ALA A 1 132 ? 7.590 4.287 -20.429 1.00 90.62 132 ALA A C 1
ATOM 1002 O O . ALA A 1 132 ? 6.640 3.732 -19.885 1.00 90.62 132 ALA A O 1
ATOM 1003 N N . TYR A 1 133 ? 8.707 4.594 -19.754 1.00 92.00 133 TYR A N 1
ATOM 1004 C CA . TYR A 1 133 ? 8.872 4.307 -18.322 1.00 92.00 133 TYR A CA 1
ATOM 1005 C C . TYR A 1 133 ? 7.974 5.192 -17.447 1.00 92.00 133 TYR A C 1
ATOM 1007 O O . TYR A 1 133 ? 7.374 4.710 -16.488 1.00 92.00 133 TYR A O 1
ATOM 1015 N N . ARG A 1 134 ? 7.811 6.471 -17.815 1.00 92.81 134 ARG A N 1
ATOM 1016 C CA . ARG A 1 134 ? 6.952 7.418 -17.083 1.00 92.81 134 ARG A CA 1
ATOM 1017 C C . ARG A 1 134 ? 5.498 6.953 -16.967 1.00 92.81 134 ARG A C 1
ATOM 1019 O O . ARG A 1 134 ? 4.870 7.222 -15.950 1.00 92.81 134 ARG A O 1
ATOM 1026 N N . LYS A 1 135 ? 4.994 6.191 -17.947 1.00 93.06 135 LYS A N 1
ATOM 1027 C CA . LYS A 1 135 ? 3.648 5.587 -17.905 1.00 93.06 135 LYS A CA 1
ATOM 1028 C C . LYS A 1 135 ? 3.447 4.641 -16.715 1.00 93.06 135 LYS A C 1
ATOM 1030 O O . LYS A 1 135 ? 2.316 4.468 -16.286 1.00 93.06 135 LYS A O 1
ATOM 1035 N N . TYR A 1 136 ? 4.520 4.044 -16.196 1.00 94.25 136 TYR A N 1
ATOM 1036 C CA . TYR A 1 136 ? 4.492 3.172 -15.017 1.00 94.25 136 TYR A CA 1
ATOM 1037 C C . TYR A 1 136 ? 4.836 3.931 -13.733 1.00 94.25 136 TYR A C 1
ATOM 1039 O O . TYR A 1 136 ? 4.255 3.672 -12.683 1.00 94.25 136 TYR A O 1
ATOM 1047 N N . LEU A 1 137 ? 5.747 4.903 -13.822 1.00 95.00 137 LEU A N 1
ATOM 1048 C CA . LEU A 1 137 ? 6.171 5.698 -12.671 1.00 95.00 137 LEU A CA 1
ATOM 1049 C C . LEU A 1 137 ? 5.064 6.635 -12.162 1.00 95.00 137 LEU A C 1
ATOM 1051 O O . LEU A 1 137 ? 4.922 6.813 -10.957 1.00 95.00 137 LEU A O 1
ATOM 1055 N N . LEU A 1 138 ? 4.266 7.211 -13.066 1.00 96.38 138 LEU A N 1
ATOM 1056 C CA . LEU A 1 138 ? 3.167 8.107 -12.707 1.00 96.38 138 LEU A CA 1
ATOM 1057 C C . LEU A 1 138 ? 2.086 7.422 -11.846 1.00 96.38 138 LEU A C 1
ATOM 1059 O O . LEU A 1 138 ? 1.809 7.940 -10.765 1.00 96.38 138 LEU A O 1
ATOM 1063 N N . PRO A 1 139 ? 1.493 6.276 -12.244 1.00 96.69 139 PRO A N 1
ATOM 1064 C CA . PRO A 1 139 ? 0.517 5.594 -11.399 1.00 96.69 139 PRO A CA 1
ATOM 1065 C C . PRO A 1 139 ? 1.137 5.045 -10.110 1.00 96.69 139 PRO A C 1
ATOM 1067 O O . PRO A 1 139 ? 0.475 5.086 -9.080 1.00 96.69 139 PRO A O 1
ATOM 1070 N N . LEU A 1 140 ? 2.412 4.625 -10.116 1.00 95.75 140 LEU A N 1
ATOM 1071 C CA . LEU A 1 140 ? 3.121 4.267 -8.880 1.00 95.75 140 LEU A CA 1
ATOM 1072 C C . LEU A 1 140 ? 3.110 5.432 -7.884 1.00 95.75 140 LEU A C 1
ATOM 1074 O O . LEU A 1 140 ? 2.725 5.263 -6.728 1.00 95.75 140 LEU A O 1
ATOM 1078 N N . GLN A 1 141 ? 3.514 6.616 -8.345 1.00 97.06 141 GLN A N 1
ATOM 1079 C CA . GLN A 1 141 ? 3.574 7.804 -7.506 1.00 97.06 141 GLN A CA 1
ATOM 1080 C C . GLN A 1 141 ? 2.173 8.243 -7.056 1.00 97.06 141 GLN A C 1
ATOM 1082 O O . GLN A 1 141 ? 1.983 8.572 -5.887 1.00 97.06 141 GLN A O 1
ATOM 1087 N N . ALA A 1 142 ? 1.183 8.210 -7.952 1.00 96.50 142 ALA A N 1
ATOM 1088 C CA . ALA A 1 142 ? -0.200 8.553 -7.632 1.00 96.50 142 ALA A CA 1
ATOM 1089 C C . ALA A 1 142 ? -0.799 7.607 -6.578 1.00 96.50 142 ALA A C 1
ATOM 1091 O O . ALA A 1 142 ? -1.340 8.079 -5.581 1.00 96.50 142 ALA A O 1
ATOM 1092 N N . SER A 1 143 ? -0.643 6.290 -6.740 1.00 96.81 143 SER A N 1
ATOM 1093 C CA . SER A 1 143 ? -1.130 5.306 -5.768 1.00 96.81 143 SER A CA 1
ATOM 1094 C C . SER A 1 143 ? -0.401 5.394 -4.431 1.00 96.81 143 SER A C 1
ATOM 1096 O O . SER A 1 143 ? -1.046 5.287 -3.394 1.00 96.81 143 SER A O 1
ATOM 1098 N N . SER A 1 144 ? 0.912 5.659 -4.430 1.00 96.38 144 SER A N 1
ATOM 1099 C CA . SER A 1 144 ? 1.659 5.904 -3.186 1.00 96.38 144 SER A CA 1
ATOM 1100 C C . SER A 1 144 ? 1.143 7.147 -2.464 1.00 96.38 144 SER A C 1
ATOM 1102 O O . SER A 1 144 ? 0.936 7.120 -1.258 1.00 96.38 144 SER A O 1
ATOM 1104 N N . THR A 1 145 ? 0.869 8.219 -3.209 1.00 96.88 145 THR A N 1
ATOM 1105 C CA . THR A 1 145 ? 0.305 9.455 -2.648 1.00 96.88 145 THR A CA 1
ATOM 1106 C C . THR A 1 145 ? -1.081 9.213 -2.062 1.00 96.88 145 THR A C 1
ATOM 1108 O O . THR A 1 145 ? -1.404 9.743 -1.002 1.00 96.88 145 THR A O 1
ATOM 1111 N N . LEU A 1 146 ? -1.905 8.417 -2.748 1.00 96.75 146 LEU A N 1
ATOM 1112 C CA . LEU A 1 146 ? -3.245 8.074 -2.291 1.00 96.75 146 LEU A CA 1
ATOM 1113 C C . LEU A 1 146 ? -3.208 7.220 -1.020 1.00 96.75 146 LEU A C 1
ATOM 1115 O O . LEU A 1 146 ? -3.977 7.496 -0.104 1.00 96.75 146 LEU A O 1
ATOM 1119 N N . LEU A 1 147 ? -2.302 6.240 -0.948 1.00 96.44 147 LEU A N 1
ATOM 1120 C CA . LEU A 1 147 ? -2.055 5.444 0.256 1.00 96.44 147 LEU A CA 1
ATOM 1121 C C . LEU A 1 147 ? -1.654 6.344 1.433 1.00 96.44 147 LEU A C 1
ATOM 1123 O O . LEU A 1 147 ? -2.297 6.306 2.478 1.00 96.44 147 LEU A O 1
ATOM 1127 N N . ASP A 1 148 ? -0.663 7.221 1.239 1.00 95.81 148 ASP A N 1
ATOM 1128 C CA . ASP A 1 148 ? -0.209 8.150 2.279 1.00 95.81 148 ASP A CA 1
ATOM 1129 C C . ASP A 1 148 ? -1.340 9.081 2.745 1.00 95.81 148 ASP A C 1
ATOM 1131 O O . ASP A 1 148 ? -1.514 9.307 3.945 1.00 95.81 148 ASP A O 1
ATOM 1135 N N . LEU A 1 149 ? -2.123 9.632 1.813 1.00 95.31 149 LEU A N 1
ATOM 1136 C CA . LEU A 1 149 ? -3.236 10.529 2.126 1.00 95.31 149 LEU A CA 1
ATOM 1137 C C . LEU A 1 149 ? -4.339 9.803 2.902 1.00 95.31 149 LEU A C 1
ATOM 1139 O O . LEU A 1 149 ? -4.867 10.348 3.871 1.00 95.31 149 LEU A O 1
ATOM 1143 N N . PHE A 1 150 ? -4.679 8.583 2.488 1.00 96.12 150 PHE A N 1
ATOM 1144 C CA . PHE A 1 150 ? -5.728 7.792 3.117 1.00 96.12 150 PHE A CA 1
ATOM 1145 C C . PHE A 1 150 ? -5.321 7.340 4.526 1.00 96.12 150 PHE A C 1
ATOM 1147 O O . PHE A 1 150 ? -6.070 7.565 5.479 1.00 96.12 150 PHE A O 1
ATOM 1154 N N . GLY A 1 151 ? -4.102 6.816 4.687 1.00 96.56 151 GLY A N 1
ATOM 1155 C CA . GLY A 1 151 ? -3.560 6.405 5.980 1.00 96.56 151 GLY A CA 1
ATOM 1156 C C . GLY A 1 151 ? -3.428 7.568 6.969 1.00 96.56 151 GLY A C 1
ATOM 1157 O O . GLY A 1 151 ? -3.883 7.467 8.110 1.00 96.56 151 GLY A O 1
ATOM 1158 N N . ASN A 1 152 ? -2.879 8.711 6.536 1.00 96.19 152 ASN A N 1
ATOM 1159 C CA . ASN A 1 152 ? -2.757 9.890 7.403 1.00 96.19 152 ASN A CA 1
ATOM 1160 C C . ASN A 1 152 ? -4.113 10.546 7.694 1.00 96.19 152 ASN A C 1
ATOM 1162 O O . ASN A 1 152 ? -4.353 10.966 8.823 1.00 96.19 152 ASN A O 1
ATOM 1166 N N . GLY A 1 153 ? -5.023 10.594 6.717 1.00 95.44 153 GLY A N 1
ATOM 1167 C CA . GLY A 1 153 ? -6.373 11.125 6.910 1.00 95.44 153 GLY A CA 1
ATOM 1168 C C . GLY A 1 153 ? -7.204 10.296 7.891 1.00 95.44 153 GLY A C 1
ATOM 1169 O O . GLY A 1 153 ? -7.988 10.856 8.655 1.00 95.44 153 GLY A O 1
ATOM 1170 N N . TYR A 1 154 ? -7.007 8.974 7.912 1.00 97.25 154 TYR A N 1
ATOM 1171 C CA . TYR A 1 154 ? -7.658 8.099 8.884 1.00 97.25 154 TYR A CA 1
ATOM 1172 C C . TYR A 1 154 ? -6.950 8.094 10.244 1.00 97.25 154 TYR A C 1
ATOM 1174 O O . TYR A 1 154 ? -7.611 7.897 11.259 1.00 97.25 154 TYR A O 1
ATOM 1182 N N . SER A 1 155 ? -5.630 8.315 10.300 1.00 96.25 155 SER A N 1
ATOM 1183 C CA . SER A 1 155 ? -4.833 8.352 11.542 1.00 96.25 155 SER A CA 1
ATOM 1184 C C . SER A 1 155 ? -5.105 7.159 12.487 1.00 96.25 155 SER A C 1
ATOM 1186 O O . SER A 1 155 ? -5.538 7.358 13.627 1.00 96.25 155 SER A O 1
ATOM 1188 N N . PRO A 1 156 ? -4.920 5.902 12.035 1.00 96.56 156 PRO A N 1
ATOM 1189 C CA . PRO A 1 156 ? -5.190 4.728 12.861 1.00 96.56 156 PRO A CA 1
ATOM 1190 C C . PRO A 1 156 ? -4.239 4.650 14.067 1.00 96.56 156 PRO A C 1
ATOM 1192 O O . PRO A 1 156 ? -3.020 4.672 13.911 1.00 96.56 156 PRO A O 1
ATOM 1195 N N . ILE A 1 157 ? -4.784 4.474 15.272 1.00 96.62 157 ILE A N 1
ATOM 1196 C CA . ILE A 1 157 ? -4.012 4.269 16.502 1.00 96.62 157 ILE A CA 1
ATOM 1197 C C . ILE A 1 157 ? -4.045 2.786 16.869 1.00 96.62 157 ILE A C 1
ATOM 1199 O O . ILE A 1 157 ? -5.100 2.223 17.167 1.00 96.62 157 ILE A O 1
ATOM 1203 N N . ILE A 1 158 ? -2.870 2.149 16.870 1.00 95.81 158 ILE A N 1
ATOM 1204 C CA . ILE A 1 158 ? -2.705 0.737 17.230 1.00 95.81 158 ILE A CA 1
ATOM 1205 C C . ILE A 1 158 ? -2.188 0.636 18.665 1.00 95.81 158 ILE A C 1
ATOM 1207 O O . ILE A 1 158 ? -1.078 1.065 18.976 1.00 95.81 158 ILE A O 1
ATOM 1211 N N . GLN A 1 159 ? -2.961 -0.009 19.534 1.00 94.69 159 GLN A N 1
ATOM 1212 C CA . GLN A 1 159 ? -2.542 -0.367 20.883 1.00 94.69 159 GLN A CA 1
ATOM 1213 C C . GLN A 1 159 ? -2.269 -1.866 20.972 1.00 94.69 159 GLN A C 1
ATOM 1215 O O . GLN A 1 159 ? -3.178 -2.671 21.174 1.00 94.69 159 GLN A O 1
ATOM 1220 N N . VAL A 1 160 ? -0.994 -2.246 20.874 1.00 91.94 160 VAL A N 1
ATOM 1221 C CA . VAL A 1 160 ? -0.566 -3.657 20.880 1.00 91.94 160 VAL A CA 1
ATOM 1222 C C . VAL A 1 160 ? -0.931 -4.368 22.190 1.00 91.94 160 VAL A C 1
ATOM 1224 O O . VAL A 1 160 ? -1.381 -5.510 22.156 1.00 91.94 160 VAL A O 1
ATOM 1227 N N . ASN A 1 161 ? -0.814 -3.686 23.336 1.00 90.69 161 ASN A N 1
ATOM 1228 C CA . ASN A 1 161 ? -1.099 -4.271 24.656 1.00 90.69 161 ASN A CA 1
ATOM 1229 C C . ASN A 1 161 ? -2.569 -4.679 24.821 1.00 90.69 161 ASN A C 1
ATOM 1231 O O . ASN A 1 161 ? -2.863 -5.739 25.367 1.00 90.69 161 ASN A O 1
ATOM 1235 N N . CYS A 1 162 ? -3.483 -3.849 24.320 1.00 89.88 162 CYS A N 1
ATOM 1236 C CA . CYS A 1 162 ? -4.926 -4.090 24.366 1.00 89.88 162 CYS A CA 1
ATOM 1237 C C . CYS A 1 162 ? -5.427 -4.813 23.112 1.00 89.88 162 CYS A C 1
ATOM 1239 O O . CYS A 1 162 ? -6.604 -5.154 23.031 1.00 89.88 162 CYS A O 1
ATOM 1241 N N . ARG A 1 163 ? -4.535 -5.015 22.130 1.00 93.69 163 ARG A N 1
ATOM 1242 C CA . ARG A 1 163 ? -4.834 -5.526 20.792 1.00 93.69 163 ARG A CA 1
ATOM 1243 C C . ARG A 1 163 ? -6.047 -4.821 20.193 1.00 93.69 163 ARG A C 1
ATOM 1245 O O . ARG A 1 163 ? -6.968 -5.450 19.685 1.00 93.69 163 ARG A O 1
ATOM 1252 N N . ALA A 1 164 ? -6.039 -3.500 20.288 1.00 94.50 164 ALA A N 1
ATOM 1253 C CA . ALA A 1 164 ? -7.083 -2.645 19.759 1.00 94.50 164 ALA A CA 1
ATOM 1254 C C . ALA A 1 164 ? -6.499 -1.777 18.650 1.00 94.50 164 ALA A C 1
ATOM 1256 O O . ALA A 1 164 ? -5.361 -1.310 18.740 1.00 94.50 164 ALA A O 1
ATOM 1257 N N . LEU A 1 165 ? -7.291 -1.562 17.612 1.00 96.25 165 LEU A N 1
ATOM 1258 C CA . LEU A 1 165 ? -7.033 -0.567 16.587 1.00 96.25 165 LEU A CA 1
ATOM 1259 C C . LEU A 1 165 ? -8.262 0.340 16.537 1.00 96.25 165 LEU A C 1
ATOM 1261 O O . LEU A 1 165 ? -9.387 -0.146 16.462 1.00 96.25 165 LEU A O 1
ATOM 1265 N N . TYR A 1 166 ? -8.058 1.647 16.626 1.00 97.00 166 TYR A N 1
ATOM 1266 C CA . TYR A 1 166 ? -9.148 2.618 16.611 1.00 97.00 166 TYR A CA 1
ATOM 1267 C C . TYR A 1 166 ? -8.737 3.914 15.923 1.00 97.00 166 TYR A C 1
ATOM 1269 O O . TYR A 1 166 ? -7.559 4.143 15.652 1.00 97.00 166 TYR A O 1
ATOM 1277 N N . SER A 1 167 ? -9.720 4.750 15.614 1.00 97.00 167 SER A N 1
ATOM 1278 C CA . SER A 1 167 ? -9.520 6.095 15.092 1.00 97.00 167 SER A CA 1
ATOM 1279 C C . SER A 1 167 ? -10.660 7.010 15.533 1.00 97.00 167 SER A C 1
ATOM 1281 O O . SER A 1 167 ? -11.819 6.595 15.552 1.00 97.00 167 SER A O 1
ATOM 1283 N N . ASP A 1 168 ? -10.296 8.254 15.845 1.00 95.50 168 ASP A N 1
ATOM 1284 C CA . ASP A 1 168 ? -11.204 9.375 16.124 1.00 95.50 168 ASP A CA 1
ATOM 1285 C C . ASP A 1 168 ? -11.067 10.490 15.067 1.00 95.50 168 ASP A C 1
ATOM 1287 O O . ASP A 1 168 ? -11.383 11.652 15.315 1.00 95.50 168 ASP A O 1
ATOM 1291 N N . SER A 1 169 ? -10.534 10.173 13.882 1.00 95.06 169 SER A N 1
ATOM 1292 C CA . SER A 1 169 ? -10.426 11.149 12.793 1.00 95.06 169 SER A CA 1
ATOM 1293 C C . SER A 1 169 ? -11.796 11.479 12.187 1.00 95.06 169 SER A C 1
ATOM 1295 O O . SER A 1 169 ? -12.727 10.674 12.221 1.00 95.06 169 SER A O 1
ATOM 1297 N N . ARG A 1 170 ? -11.901 12.630 11.509 1.00 93.88 170 ARG A N 1
ATOM 1298 C CA . ARG A 1 170 ? -13.100 12.975 10.720 1.00 93.88 170 ARG A CA 1
ATOM 1299 C C . ARG A 1 170 ? -13.404 11.958 9.618 1.00 93.88 170 ARG A C 1
ATOM 1301 O O . ARG A 1 170 ? -14.562 11.769 9.251 1.00 93.88 170 ARG A O 1
ATOM 1308 N N . LEU A 1 171 ? -12.378 11.305 9.071 1.00 95.12 171 LEU A N 1
ATOM 1309 C CA . LEU A 1 171 ? -12.574 10.276 8.053 1.00 95.12 171 LEU A CA 1
ATOM 1310 C C . LEU A 1 171 ? -13.217 9.015 8.650 1.00 95.12 171 LEU A C 1
ATOM 1312 O O . LEU A 1 171 ? -14.055 8.401 7.994 1.00 95.12 171 LEU A O 1
ATOM 1316 N N . ALA A 1 172 ? -12.897 8.677 9.903 1.00 96.81 172 ALA A N 1
ATOM 1317 C CA . ALA A 1 172 ? -13.492 7.548 10.618 1.00 96.81 172 ALA A CA 1
ATOM 1318 C C . ALA A 1 172 ? -14.999 7.718 10.892 1.00 96.81 172 ALA A C 1
ATOM 1320 O O . ALA A 1 172 ? -15.704 6.723 11.034 1.00 96.81 172 ALA A O 1
ATOM 1321 N N . GLU A 1 173 ? -15.519 8.952 10.901 1.00 96.81 173 GLU A N 1
ATOM 1322 C CA . GLU A 1 173 ? -16.968 9.215 10.981 1.00 96.81 173 GLU A CA 1
ATOM 1323 C C . GLU A 1 173 ? -17.719 8.742 9.723 1.00 96.81 173 GLU A C 1
ATOM 1325 O O . GLU A 1 173 ? -18.907 8.429 9.782 1.00 96.81 173 GLU A O 1
ATOM 1330 N N . HIS A 1 174 ? -17.026 8.685 8.582 1.00 97.31 174 HIS A N 1
ATOM 1331 C CA . HIS A 1 174 ? -17.610 8.382 7.273 1.00 97.31 174 HIS A CA 1
ATOM 1332 C C . HIS A 1 174 ? -17.227 6.990 6.763 1.00 97.31 174 HIS A C 1
ATOM 1334 O O . HIS A 1 174 ? -17.965 6.383 5.987 1.00 97.31 174 HIS A O 1
ATOM 1340 N N . VAL A 1 175 ? -16.064 6.488 7.177 1.00 97.44 175 VAL A N 1
ATOM 1341 C CA . VAL A 1 175 ? -15.499 5.216 6.731 1.00 97.44 175 VAL A CA 1
ATOM 1342 C C . VAL A 1 175 ? -15.325 4.311 7.937 1.00 97.44 175 VAL A C 1
ATOM 1344 O O . VAL A 1 175 ? -14.547 4.600 8.839 1.00 97.44 175 VAL A O 1
ATOM 1347 N N . ASP A 1 176 ? -16.029 3.181 7.942 1.00 96.88 176 ASP A N 1
ATOM 1348 C CA . ASP A 1 176 ? -15.868 2.204 9.008 1.00 96.88 176 ASP A CA 1
ATOM 1349 C C . ASP A 1 176 ? -14.478 1.547 8.959 1.00 96.88 176 ASP A C 1
ATOM 1351 O O . ASP A 1 176 ? -13.883 1.371 7.893 1.00 96.88 176 ASP A O 1
ATOM 1355 N N . ILE A 1 177 ? -13.983 1.113 10.118 1.00 96.12 177 ILE A N 1
ATOM 1356 C CA . ILE A 1 177 ? -12.616 0.598 10.243 1.00 96.12 177 ILE A CA 1
ATOM 1357 C C . ILE A 1 177 ? -12.330 -0.653 9.406 1.00 96.12 177 ILE A C 1
ATOM 1359 O O . ILE A 1 177 ? -11.199 -0.855 8.973 1.00 96.12 177 ILE A O 1
ATOM 1363 N N . VAL A 1 178 ? -13.340 -1.487 9.135 1.00 95.94 178 VAL A N 1
ATOM 1364 C CA . VAL A 1 178 ? -13.183 -2.688 8.300 1.00 95.94 178 VAL A CA 1
ATOM 1365 C C . VAL A 1 178 ? -12.999 -2.275 6.845 1.00 95.94 178 VAL A C 1
ATOM 1367 O O . VAL A 1 178 ? -12.120 -2.795 6.154 1.00 95.94 178 VAL A O 1
ATOM 1370 N N . THR A 1 179 ? -13.799 -1.315 6.383 1.00 96.50 179 THR A N 1
ATOM 1371 C CA . THR A 1 179 ? -13.653 -0.730 5.049 1.00 96.50 179 THR A CA 1
ATOM 1372 C C . THR A 1 179 ? -12.325 0.013 4.912 1.00 96.50 179 THR A C 1
ATOM 1374 O O . THR A 1 179 ? -11.641 -0.204 3.915 1.00 96.50 179 THR A O 1
ATOM 1377 N N . PHE A 1 180 ? -11.900 0.779 5.923 1.00 96.94 180 PHE A N 1
ATOM 1378 C CA . PHE A 1 180 ? -10.581 1.421 5.950 1.00 96.94 180 PHE A CA 1
ATOM 1379 C C . PHE A 1 180 ? -9.445 0.406 5.767 1.00 96.94 180 PHE A C 1
ATOM 1381 O O . PHE A 1 180 ? -8.685 0.523 4.812 1.00 96.94 180 PHE A O 1
ATOM 1388 N N . ILE A 1 181 ? -9.372 -0.635 6.608 1.00 95.50 181 ILE A N 1
ATOM 1389 C CA . ILE A 1 181 ? -8.327 -1.673 6.511 1.00 95.50 181 ILE A CA 1
ATOM 1390 C C . ILE A 1 181 ? -8.344 -2.341 5.130 1.00 95.50 181 ILE A C 1
ATOM 1392 O O . ILE A 1 181 ? -7.293 -2.621 4.560 1.00 95.50 181 ILE A O 1
ATOM 1396 N N . THR A 1 182 ? -9.535 -2.592 4.576 1.00 95.00 182 THR A N 1
ATOM 1397 C CA . THR A 1 182 ? -9.671 -3.208 3.247 1.00 95.00 182 THR A CA 1
ATOM 1398 C C . THR A 1 182 ? -9.107 -2.300 2.149 1.00 95.00 182 THR A C 1
ATOM 1400 O O . THR A 1 182 ? -8.369 -2.779 1.290 1.00 95.00 182 THR A O 1
ATOM 1403 N N . ILE A 1 183 ? -9.440 -1.004 2.175 1.00 96.44 183 ILE A N 1
ATOM 1404 C CA . ILE A 1 183 ? -8.941 -0.017 1.205 1.00 96.44 183 ILE A CA 1
ATOM 1405 C C . ILE A 1 183 ? -7.428 0.160 1.356 1.00 96.44 183 ILE A C 1
ATOM 1407 O O . ILE A 1 183 ? -6.721 0.152 0.356 1.00 96.44 183 ILE A O 1
ATOM 1411 N N . GLU A 1 184 ? -6.923 0.252 2.585 1.00 95.38 184 GLU A N 1
ATOM 1412 C CA . GLU A 1 184 ? -5.493 0.399 2.869 1.00 95.38 184 GLU A CA 1
ATOM 1413 C C . GLU A 1 184 ? -4.684 -0.779 2.303 1.00 95.38 184 GLU A C 1
ATOM 1415 O O . GLU A 1 184 ? -3.696 -0.588 1.595 1.00 95.38 184 GLU A O 1
ATOM 1420 N N . VAL A 1 185 ? -5.141 -2.016 2.538 1.00 93.31 185 VAL A N 1
ATOM 1421 C CA . VAL A 1 185 ? -4.497 -3.222 1.991 1.00 93.31 185 VAL A CA 1
ATOM 1422 C C . VAL A 1 185 ? -4.548 -3.244 0.464 1.00 93.31 185 VAL A C 1
ATOM 1424 O O . VAL A 1 185 ? -3.560 -3.618 -0.171 1.00 93.31 185 VAL A O 1
ATOM 1427 N N . PHE A 1 186 ? -5.666 -2.823 -0.132 1.00 95.56 186 PHE A N 1
ATOM 1428 C CA . PHE A 1 186 ? -5.793 -2.708 -1.583 1.00 95.56 186 PHE A CA 1
ATOM 1429 C C . PHE A 1 186 ? -4.794 -1.693 -2.158 1.00 95.56 186 PHE A C 1
ATOM 1431 O O . PHE A 1 186 ? -4.033 -2.030 -3.062 1.00 95.56 186 PHE A O 1
ATOM 1438 N N . LEU A 1 187 ? -4.733 -0.482 -1.596 1.00 96.19 187 LEU A N 1
ATOM 1439 C CA . LEU A 1 187 ? -3.807 0.568 -2.027 1.00 96.19 187 LEU A CA 1
ATOM 1440 C C . LEU A 1 187 ? -2.341 0.141 -1.862 1.00 96.19 187 LEU A C 1
ATOM 1442 O O . LEU A 1 187 ? -1.526 0.368 -2.756 1.00 96.19 187 LEU A O 1
ATOM 1446 N N . PHE A 1 188 ? -2.002 -0.537 -0.765 1.00 93.88 188 PHE A N 1
ATOM 1447 C CA . PHE A 1 188 ? -0.660 -1.078 -0.552 1.00 93.88 188 PHE A CA 1
ATOM 1448 C C . PHE A 1 188 ? -0.285 -2.130 -1.610 1.00 93.88 188 PHE A C 1
ATOM 1450 O O . PHE A 1 188 ? 0.820 -2.108 -2.162 1.00 93.88 188 PHE A O 1
ATOM 1457 N N . ALA A 1 189 ? -1.210 -3.034 -1.941 1.00 91.75 189 ALA A N 1
ATOM 1458 C CA . ALA A 1 189 ? -1.007 -4.031 -2.988 1.00 91.75 189 ALA A CA 1
ATOM 1459 C C . ALA A 1 189 ? -0.897 -3.402 -4.391 1.00 91.75 189 ALA A C 1
ATOM 1461 O O . ALA A 1 189 ? -0.090 -3.863 -5.205 1.00 91.75 189 ALA A O 1
ATOM 1462 N N . GLU A 1 190 ? -1.635 -2.323 -4.665 1.00 94.75 190 GLU A N 1
ATOM 1463 C CA . GLU A 1 190 ? -1.507 -1.527 -5.893 1.00 94.75 190 GLU A CA 1
ATOM 1464 C C . GLU A 1 190 ? -0.116 -0.902 -6.020 1.00 94.75 190 GLU A C 1
ATOM 1466 O O . GLU A 1 190 ? 0.531 -1.041 -7.059 1.00 94.75 190 GLU A O 1
ATOM 1471 N N . VAL A 1 191 ? 0.400 -0.283 -4.953 1.00 95.06 191 VAL A N 1
ATOM 1472 C CA . VAL A 1 191 ? 1.770 0.258 -4.931 1.00 95.06 191 VAL A CA 1
ATOM 1473 C C . VAL A 1 191 ? 2.788 -0.842 -5.240 1.00 95.06 191 VAL A C 1
ATOM 1475 O O . VAL A 1 191 ? 3.652 -0.663 -6.102 1.00 95.06 191 VAL A O 1
ATOM 1478 N N . GLY A 1 192 ? 2.652 -2.014 -4.610 1.00 91.38 192 GLY A N 1
ATOM 1479 C CA . GLY A 1 192 ? 3.493 -3.177 -4.907 1.00 91.38 192 GLY A CA 1
ATOM 1480 C C . GLY A 1 192 ? 3.395 -3.634 -6.369 1.00 91.38 192 GLY A C 1
ATOM 1481 O O . GLY A 1 192 ? 4.411 -3.944 -6.997 1.00 91.38 192 GLY A O 1
ATOM 1482 N N . SER A 1 193 ? 2.191 -3.614 -6.940 1.00 91.94 193 SER A N 1
ATOM 1483 C CA . SER A 1 193 ? 1.927 -4.003 -8.330 1.00 91.94 193 SER A CA 1
ATOM 1484 C C . SER A 1 193 ? 2.526 -3.021 -9.335 1.00 91.94 193 SER A C 1
ATOM 1486 O O . SER A 1 193 ? 3.163 -3.442 -10.306 1.00 91.94 193 SER A O 1
ATOM 1488 N N . PHE A 1 194 ? 2.409 -1.715 -9.092 1.00 94.38 194 PHE A N 1
ATOM 1489 C CA . PHE A 1 194 ? 3.059 -0.699 -9.918 1.00 94.38 194 PHE A CA 1
ATOM 1490 C C . PHE A 1 194 ? 4.579 -0.737 -9.785 1.00 94.38 194 PHE A C 1
ATOM 1492 O O . PHE A 1 194 ? 5.282 -0.584 -10.785 1.00 94.38 194 PHE A O 1
ATOM 1499 N N . TYR A 1 195 ? 5.106 -1.023 -8.593 1.00 92.75 195 TYR A N 1
ATOM 1500 C CA . TYR A 1 195 ? 6.540 -1.214 -8.400 1.00 92.75 195 TYR A CA 1
ATOM 1501 C C . TYR A 1 195 ? 7.053 -2.410 -9.213 1.00 92.75 195 TYR A C 1
ATOM 1503 O O . TYR A 1 195 ? 8.036 -2.296 -9.953 1.00 92.75 195 TYR A O 1
ATOM 1511 N N . PHE A 1 196 ? 6.336 -3.537 -9.156 1.00 91.06 196 PHE A N 1
ATOM 1512 C CA . PHE A 1 196 ? 6.600 -4.698 -10.001 1.00 91.06 196 PHE A CA 1
ATOM 1513 C C . PHE A 1 196 ? 6.536 -4.331 -11.491 1.00 91.06 196 PHE A C 1
ATOM 1515 O O . PHE A 1 196 ? 7.434 -4.705 -12.243 1.00 91.06 196 PHE A O 1
ATOM 1522 N N . ALA A 1 197 ? 5.537 -3.557 -11.926 1.00 92.81 197 ALA A N 1
ATOM 1523 C CA . ALA A 1 197 ? 5.397 -3.122 -13.316 1.00 92.81 197 ALA A CA 1
ATOM 1524 C C . ALA A 1 197 ? 6.575 -2.252 -13.787 1.00 92.81 197 ALA A C 1
ATOM 1526 O O . ALA A 1 197 ? 7.119 -2.496 -14.867 1.00 92.81 197 ALA A O 1
ATOM 1527 N N . CYS A 1 198 ? 7.009 -1.287 -12.969 1.00 93.00 198 CYS A N 1
ATOM 1528 C CA . CYS A 1 198 ? 8.194 -0.464 -13.217 1.00 93.00 198 CYS A CA 1
ATOM 1529 C C . CYS A 1 198 ? 9.446 -1.331 -13.385 1.00 93.00 198 CYS A C 1
ATOM 1531 O O . CYS A 1 198 ? 10.190 -1.181 -14.361 1.00 93.00 198 CYS A O 1
ATOM 1533 N N . PHE A 1 199 ? 9.655 -2.271 -12.461 1.00 90.56 199 PHE A N 1
ATOM 1534 C CA . PHE A 1 199 ? 10.807 -3.163 -12.488 1.00 90.56 199 PHE A CA 1
ATOM 1535 C C . PHE A 1 199 ? 10.784 -4.087 -13.713 1.00 90.56 199 PHE A C 1
ATOM 1537 O O . PHE A 1 199 ? 11.767 -4.203 -14.449 1.00 90.56 199 PHE A O 1
ATOM 1544 N N . TYR A 1 200 ? 9.627 -4.690 -13.978 1.00 91.69 200 TYR A N 1
ATOM 1545 C CA . TYR A 1 200 ? 9.390 -5.566 -15.115 1.00 91.69 200 TYR A CA 1
ATOM 1546 C C . TYR A 1 200 ? 9.603 -4.840 -16.450 1.00 91.69 200 TYR A C 1
ATOM 1548 O O . TYR A 1 200 ? 10.243 -5.375 -17.358 1.00 91.69 200 TYR A O 1
ATOM 1556 N N . TYR A 1 201 ? 9.124 -3.598 -16.573 1.00 91.88 201 TYR A N 1
ATOM 1557 C CA . TYR A 1 201 ? 9.376 -2.764 -17.745 1.00 91.88 201 TYR A CA 1
ATOM 1558 C C . TYR A 1 201 ? 10.874 -2.512 -17.933 1.00 91.88 201 TYR A C 1
ATOM 1560 O O . TYR A 1 201 ? 11.406 -2.778 -19.012 1.00 91.88 201 TYR A O 1
ATOM 1568 N N . ARG A 1 202 ? 11.569 -2.040 -16.887 1.00 89.62 202 ARG A N 1
ATOM 1569 C CA . ARG A 1 202 ? 13.001 -1.719 -16.971 1.00 89.62 202 ARG A CA 1
ATOM 1570 C C . ARG A 1 202 ? 13.812 -2.938 -17.388 1.00 89.62 202 ARG A C 1
ATOM 1572 O O . ARG A 1 202 ? 14.683 -2.832 -18.246 1.00 89.62 202 ARG A O 1
ATOM 1579 N N . ARG A 1 203 ? 13.471 -4.098 -16.838 1.00 88.44 203 ARG A N 1
ATOM 1580 C CA . ARG A 1 203 ? 14.076 -5.376 -17.193 1.00 88.44 203 ARG A CA 1
ATOM 1581 C C . ARG A 1 203 ? 13.912 -5.709 -18.677 1.00 88.44 203 ARG A C 1
ATOM 1583 O O . ARG A 1 203 ? 14.900 -6.024 -19.323 1.00 88.44 203 ARG A O 1
ATOM 1590 N N . ASN A 1 204 ? 12.713 -5.581 -19.245 1.00 88.62 204 ASN A N 1
ATOM 1591 C CA . ASN A 1 204 ? 12.492 -5.882 -20.669 1.00 88.62 204 ASN A CA 1
ATOM 1592 C C . ASN A 1 204 ? 13.201 -4.919 -21.631 1.00 88.62 204 ASN A C 1
ATOM 1594 O O . ASN A 1 204 ? 13.395 -5.269 -22.791 1.00 88.62 204 ASN A O 1
ATOM 1598 N N . VAL A 1 205 ? 13.550 -3.714 -21.172 1.00 87.81 205 VAL A N 1
ATOM 1599 C CA . VAL A 1 205 ? 14.351 -2.759 -21.953 1.00 87.81 205 VAL A CA 1
ATOM 1600 C C . VAL A 1 205 ? 15.840 -3.107 -21.897 1.00 87.81 205 VAL A C 1
ATOM 1602 O O . VAL A 1 205 ? 16.549 -2.904 -22.875 1.00 87.81 205 VAL A O 1
ATOM 1605 N N . VAL A 1 206 ? 16.323 -3.612 -20.758 1.00 85.12 206 VAL A N 1
ATOM 1606 C CA . VAL A 1 206 ? 17.747 -3.928 -20.557 1.00 85.12 206 VAL A CA 1
ATOM 1607 C C . VAL A 1 206 ? 18.118 -5.301 -21.123 1.00 85.12 206 VAL A C 1
ATOM 1609 O O . VAL A 1 206 ? 19.223 -5.467 -21.634 1.00 85.12 206 VAL A O 1
ATOM 1612 N N . LEU A 1 207 ? 17.227 -6.291 -21.023 1.00 84.00 207 LEU A N 1
ATOM 1613 C CA . LEU A 1 207 ? 17.521 -7.665 -21.428 1.00 84.00 207 LEU A CA 1
ATOM 1614 C C . LEU A 1 207 ? 17.190 -7.922 -22.901 1.00 84.00 207 LEU A C 1
ATOM 1616 O O . LEU A 1 207 ? 16.205 -7.418 -23.440 1.00 84.00 207 LEU A O 1
ATOM 1620 N N . LEU A 1 208 ? 17.994 -8.778 -23.536 1.00 82.25 208 LEU A N 1
ATOM 1621 C CA . LEU A 1 208 ? 17.801 -9.184 -24.928 1.00 82.25 208 LEU A CA 1
ATOM 1622 C C . LEU A 1 208 ? 16.467 -9.939 -25.123 1.00 82.25 208 LEU A C 1
ATOM 1624 O O . LEU A 1 208 ? 16.019 -10.663 -24.216 1.00 82.25 208 LEU A O 1
ATOM 1628 N N . PRO A 1 209 ? 15.840 -9.820 -26.313 1.00 83.38 209 PRO A N 1
ATOM 1629 C CA . PRO A 1 209 ? 14.725 -10.677 -26.707 1.00 83.38 209 PRO A CA 1
ATOM 1630 C C . PRO A 1 209 ? 15.151 -12.151 -26.601 1.00 83.38 209 PRO A C 1
ATOM 1632 O O . PRO A 1 209 ? 16.168 -12.535 -27.167 1.00 83.38 209 PRO A O 1
ATOM 1635 N N . GLY A 1 210 ? 14.409 -12.965 -25.845 1.00 82.38 210 GLY A N 1
ATOM 1636 C CA . GLY A 1 210 ? 14.729 -14.386 -25.617 1.00 82.38 210 GLY A CA 1
ATOM 1637 C C . GLY A 1 210 ? 15.265 -14.719 -24.219 1.00 82.38 210 GLY A C 1
ATOM 1638 O O . GLY A 1 210 ? 15.346 -15.892 -23.857 1.00 82.38 210 GLY A O 1
ATOM 1639 N N . SER A 1 211 ? 15.557 -13.714 -23.388 1.00 85.00 211 SER A N 1
ATOM 1640 C CA . SER A 1 211 ? 15.813 -13.931 -21.958 1.00 85.00 211 SER A CA 1
ATOM 1641 C C . SER A 1 211 ? 14.611 -14.605 -21.269 1.00 85.00 211 SER A C 1
ATOM 1643 O O . SER A 1 211 ? 13.442 -14.335 -21.573 1.00 85.00 211 SER A O 1
ATOM 1645 N N . ARG A 1 212 ? 14.883 -15.513 -20.317 1.00 82.00 212 ARG A N 1
ATOM 1646 C CA . ARG A 1 212 ? 13.831 -16.187 -19.528 1.00 82.00 212 ARG A CA 1
ATOM 1647 C C . ARG A 1 212 ? 12.955 -15.139 -18.848 1.00 82.00 212 ARG A C 1
ATOM 1649 O O . ARG A 1 212 ? 13.488 -14.158 -18.351 1.00 82.00 212 ARG A O 1
ATOM 1656 N N . PHE A 1 213 ? 11.640 -15.343 -18.780 1.00 79.88 213 PHE A N 1
ATOM 1657 C CA . PHE A 1 213 ? 10.670 -14.386 -18.214 1.00 79.88 213 PHE A CA 1
ATOM 1658 C C . PHE A 1 213 ? 10.544 -13.041 -18.960 1.00 79.88 213 PHE A C 1
ATOM 1660 O O . PHE A 1 213 ? 10.090 -12.064 -18.366 1.00 79.88 213 PHE A O 1
ATOM 1667 N N . CYS A 1 214 ? 10.947 -12.957 -20.230 1.00 85.00 214 CYS A N 1
ATOM 1668 C CA . CYS A 1 214 ? 10.637 -11.817 -21.095 1.00 85.00 214 CYS A CA 1
ATOM 1669 C C . CYS A 1 214 ? 9.291 -12.067 -21.793 1.00 85.00 214 CYS A C 1
ATOM 1671 O O . CYS A 1 214 ? 9.222 -12.606 -22.898 1.00 85.00 214 CYS A O 1
ATOM 1673 N N . TYR A 1 215 ? 8.191 -11.739 -21.115 1.00 88.19 215 TYR A N 1
ATOM 1674 C CA . TYR A 1 215 ? 6.848 -11.880 -21.676 1.00 88.19 215 TYR A CA 1
ATOM 1675 C C . TYR A 1 215 ? 6.451 -10.618 -22.446 1.00 88.19 215 TYR A C 1
ATOM 1677 O O . TYR A 1 215 ? 6.458 -9.508 -21.903 1.00 88.19 215 TYR A O 1
ATOM 1685 N N . ARG A 1 216 ? 6.069 -10.801 -23.713 1.00 89.31 216 ARG A N 1
ATOM 1686 C CA . ARG A 1 216 ? 5.584 -9.748 -24.617 1.00 89.31 216 ARG A CA 1
ATOM 1687 C C . ARG A 1 216 ? 4.102 -9.945 -24.946 1.00 89.31 216 ARG A C 1
ATOM 1689 O O . ARG A 1 216 ? 3.559 -11.037 -24.770 1.00 89.31 216 ARG A O 1
ATOM 1696 N N . GLY A 1 217 ? 3.452 -8.874 -25.403 1.00 91.56 217 GLY A N 1
ATOM 1697 C CA . GLY A 1 217 ? 2.047 -8.889 -25.824 1.00 91.56 217 GLY A CA 1
ATOM 1698 C C . GLY A 1 217 ? 1.093 -9.377 -24.728 1.00 91.56 217 GLY A C 1
ATOM 1699 O O . GLY A 1 217 ? 1.197 -8.964 -23.571 1.00 91.56 217 GLY A O 1
ATOM 1700 N N . TRP A 1 218 ? 0.193 -10.293 -25.087 1.00 93.38 218 TRP A N 1
ATOM 1701 C CA . TRP A 1 218 ? -0.846 -10.843 -24.207 1.00 93.38 218 TRP A CA 1
ATOM 1702 C C . TRP A 1 218 ? -0.316 -11.520 -22.944 1.00 93.38 218 TRP A C 1
ATOM 1704 O O . TRP A 1 218 ? -0.917 -11.386 -21.882 1.00 93.38 218 TRP A O 1
ATOM 1714 N N . ARG A 1 219 ? 0.845 -12.182 -23.007 1.00 91.75 219 ARG A N 1
ATOM 1715 C CA . ARG A 1 219 ? 1.432 -12.845 -21.829 1.00 91.75 219 ARG A CA 1
ATOM 1716 C C . ARG A 1 219 ? 1.769 -11.849 -20.718 1.00 91.75 219 ARG A C 1
ATOM 1718 O O . ARG A 1 219 ? 1.609 -12.159 -19.545 1.00 91.75 219 ARG A O 1
ATOM 1725 N N . ARG A 1 220 ? 2.188 -10.631 -21.083 1.00 91.81 220 ARG A N 1
ATOM 1726 C CA . ARG A 1 220 ? 2.413 -9.542 -20.123 1.00 91.81 220 ARG A CA 1
ATOM 1727 C C . ARG A 1 220 ? 1.105 -9.113 -19.459 1.00 91.81 220 ARG A C 1
ATOM 1729 O O . ARG A 1 220 ? 1.080 -8.903 -18.254 1.00 91.81 220 ARG A O 1
ATOM 1736 N N . VAL A 1 221 ? 0.041 -8.972 -20.251 1.00 92.62 221 VAL A N 1
ATOM 1737 C CA . VAL A 1 221 ? -1.287 -8.590 -19.750 1.00 92.62 221 VAL A CA 1
ATOM 1738 C C . VAL A 1 221 ? -1.804 -9.639 -18.768 1.00 92.62 221 VAL A C 1
ATOM 1740 O O . VAL A 1 221 ? -2.246 -9.272 -17.686 1.00 92.62 221 VAL A O 1
ATOM 1743 N N . LEU A 1 222 ? -1.655 -10.928 -19.090 1.00 93.81 222 LEU A N 1
ATOM 1744 C CA . LEU A 1 222 ? -2.041 -12.027 -18.201 1.00 93.81 222 LEU A CA 1
ATOM 1745 C C . LEU A 1 222 ? -1.331 -11.963 -16.846 1.00 93.81 222 LEU A C 1
ATOM 1747 O O . LEU A 1 222 ? -1.986 -12.123 -15.829 1.00 93.81 222 LEU A O 1
ATOM 1751 N N . ILE A 1 223 ? -0.030 -11.659 -16.806 1.00 91.69 223 ILE A N 1
ATOM 1752 C CA . ILE A 1 223 ? 0.708 -11.533 -15.535 1.00 91.69 223 ILE A CA 1
ATOM 1753 C C . ILE A 1 223 ? 0.134 -10.418 -14.660 1.00 91.69 223 ILE A C 1
ATOM 1755 O O . ILE A 1 223 ? -0.051 -10.615 -13.461 1.00 91.69 223 ILE A O 1
ATOM 1759 N N . PHE A 1 224 ? -0.165 -9.257 -15.248 1.00 92.00 224 PHE A N 1
ATOM 1760 C CA . PHE A 1 224 ? -0.764 -8.152 -14.500 1.00 92.00 224 PHE A CA 1
ATOM 1761 C C . PHE A 1 224 ? -2.187 -8.475 -14.046 1.00 92.00 224 PHE A C 1
ATOM 1763 O O . PHE A 1 224 ? -2.526 -8.180 -12.906 1.00 92.00 224 PHE A O 1
ATOM 1770 N N . LEU A 1 225 ? -2.991 -9.132 -14.886 1.00 94.44 225 LEU A N 1
ATOM 1771 C CA . LEU A 1 225 ? -4.327 -9.591 -14.504 1.00 94.44 225 LEU A CA 1
ATOM 1772 C C . LEU A 1 225 ? -4.276 -10.609 -13.361 1.00 94.44 225 LEU A C 1
ATOM 1774 O O . LEU A 1 225 ? -5.033 -10.473 -12.409 1.00 94.44 225 LEU A O 1
ATOM 1778 N N . SER A 1 226 ? -3.352 -11.572 -13.399 1.00 91.75 226 SER A N 1
ATOM 1779 C CA . SER A 1 226 ? -3.172 -12.537 -12.308 1.00 91.75 226 SER A CA 1
ATOM 1780 C C . SER A 1 226 ? -2.725 -11.866 -11.008 1.00 91.75 226 SER A C 1
ATOM 1782 O O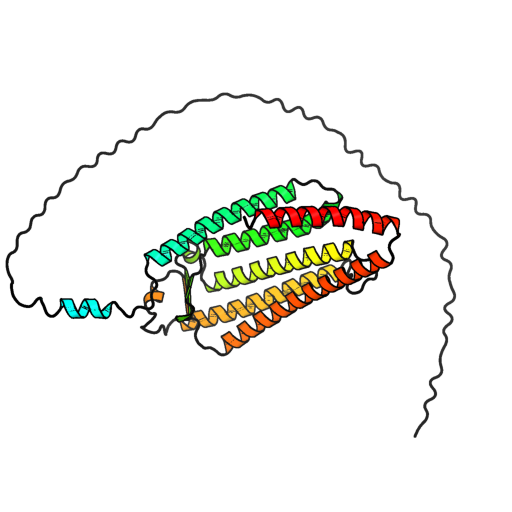 . SER A 1 226 ? -3.154 -12.267 -9.930 1.00 91.75 226 SER A O 1
ATOM 1784 N N . LEU A 1 227 ? -1.879 -10.833 -11.083 1.00 90.69 227 LEU A N 1
ATOM 1785 C CA . LEU A 1 227 ? -1.481 -10.068 -9.901 1.00 90.69 227 LEU A CA 1
ATOM 1786 C C . LEU A 1 227 ? -2.672 -9.303 -9.301 1.00 90.69 227 LEU A C 1
ATOM 1788 O O . LEU A 1 227 ? -2.852 -9.309 -8.086 1.00 90.69 227 LEU A O 1
ATOM 1792 N N . GLN A 1 228 ? -3.514 -8.715 -10.154 1.00 93.69 228 GLN A N 1
ATOM 1793 C CA . GLN A 1 228 ? -4.746 -8.032 -9.750 1.00 93.69 228 GLN A CA 1
ATOM 1794 C C . GLN A 1 228 ? -5.766 -8.991 -9.128 1.00 93.69 228 GLN A C 1
ATOM 1796 O O . GLN A 1 228 ? -6.319 -8.711 -8.068 1.00 93.69 228 GLN A O 1
ATOM 1801 N N . GLU A 1 229 ? -5.958 -10.165 -9.728 1.00 93.62 229 GLU A N 1
ATOM 1802 C CA . GLU A 1 229 ? -6.819 -11.216 -9.183 1.00 93.62 229 GLU A CA 1
ATOM 1803 C C . GLU A 1 229 ? -6.354 -11.654 -7.785 1.00 93.62 229 GLU A C 1
ATOM 1805 O O . GLU A 1 229 ? -7.157 -11.695 -6.850 1.00 93.62 229 GLU A O 1
ATOM 1810 N N . CYS A 1 230 ? -5.049 -11.892 -7.603 1.00 90.19 230 CYS A N 1
ATOM 1811 C CA . CYS A 1 230 ? -4.466 -12.197 -6.295 1.00 90.19 230 CYS A CA 1
ATOM 1812 C C . CYS A 1 230 ? -4.743 -11.090 -5.267 1.00 90.19 230 CYS A C 1
ATOM 1814 O O . CYS A 1 230 ? -5.152 -11.383 -4.139 1.00 90.19 230 CYS A O 1
ATOM 1816 N N . THR A 1 231 ? -4.571 -9.824 -5.654 1.00 89.81 231 THR A N 1
ATOM 1817 C CA . THR A 1 231 ? -4.887 -8.670 -4.803 1.00 89.81 231 THR A CA 1
ATOM 1818 C C . THR A 1 231 ? -6.361 -8.668 -4.389 1.00 89.81 231 THR A C 1
ATOM 1820 O O . THR A 1 231 ? -6.658 -8.527 -3.200 1.00 89.81 231 THR A O 1
ATOM 1823 N N . CYS A 1 232 ? -7.294 -8.899 -5.318 1.00 93.62 232 CYS A N 1
ATOM 1824 C CA . CYS A 1 232 ? -8.725 -8.984 -5.013 1.00 93.62 232 CYS A CA 1
ATOM 1825 C C . CYS A 1 232 ? -9.053 -10.123 -4.034 1.00 93.62 232 CYS A C 1
ATOM 1827 O O . CYS A 1 232 ? -9.839 -9.927 -3.098 1.00 93.62 232 CYS A O 1
ATOM 1829 N N . VAL A 1 233 ? -8.440 -11.299 -4.209 1.00 91.31 233 VAL A N 1
ATOM 1830 C CA . VAL A 1 233 ? -8.619 -12.447 -3.304 1.00 91.31 233 VAL A CA 1
ATOM 1831 C C . VAL A 1 233 ? -8.156 -12.094 -1.891 1.00 91.31 233 VAL A C 1
ATOM 1833 O O . VAL A 1 233 ? -8.884 -12.327 -0.926 1.00 91.31 233 VAL A O 1
ATOM 1836 N N . ILE A 1 234 ? -6.988 -11.467 -1.752 1.00 88.94 234 ILE A N 1
ATOM 1837 C CA . ILE A 1 234 ? -6.442 -11.068 -0.448 1.00 88.94 234 ILE A CA 1
ATOM 1838 C C . ILE A 1 234 ? -7.313 -10.012 0.217 1.00 88.94 234 ILE A C 1
ATOM 1840 O O . ILE A 1 234 ? -7.647 -10.157 1.392 1.00 88.94 234 ILE A O 1
ATOM 1844 N N . CYS A 1 235 ? -7.737 -8.988 -0.525 1.00 91.56 235 CYS A N 1
ATOM 1845 C CA . CYS A 1 235 ? -8.634 -7.961 -0.000 1.00 91.56 235 CYS A CA 1
ATOM 1846 C C . CYS A 1 235 ? -9.953 -8.573 0.486 1.00 91.56 235 CYS A C 1
ATOM 1848 O O . CYS A 1 235 ? -10.464 -8.193 1.537 1.00 91.56 235 CYS A O 1
ATOM 1850 N N . THR A 1 236 ? -10.475 -9.572 -0.231 1.00 91.56 236 THR A N 1
ATOM 1851 C CA . THR A 1 236 ? -11.680 -10.306 0.177 1.00 91.56 236 THR A CA 1
ATOM 1852 C C . THR A 1 236 ? -11.453 -11.068 1.482 1.00 91.56 236 THR A C 1
ATOM 1854 O O . THR A 1 236 ? -12.268 -10.958 2.398 1.00 91.56 236 THR A O 1
ATOM 1857 N N . ILE A 1 237 ? -10.334 -11.790 1.610 1.00 90.69 237 ILE A N 1
ATOM 1858 C CA . ILE A 1 237 ? -9.974 -12.514 2.840 1.00 90.69 237 ILE A CA 1
ATOM 1859 C C . ILE A 1 237 ? -9.840 -11.541 4.017 1.00 90.69 237 ILE A C 1
ATOM 1861 O O . ILE A 1 237 ? -10.448 -11.766 5.062 1.00 90.69 237 ILE A O 1
ATOM 1865 N N . VAL A 1 238 ? -9.099 -10.442 3.841 1.00 89.56 238 VAL A N 1
ATOM 1866 C CA . VAL A 1 238 ? -8.904 -9.411 4.873 1.00 89.56 238 VAL A CA 1
ATOM 1867 C C . VAL A 1 238 ? -10.232 -8.778 5.276 1.00 89.56 238 VAL A C 1
ATOM 1869 O O . VAL A 1 238 ? -10.486 -8.617 6.467 1.00 89.56 238 VAL A O 1
ATOM 1872 N N . ARG A 1 239 ? -11.112 -8.470 4.318 1.00 92.69 239 ARG A N 1
ATOM 1873 C CA . ARG A 1 239 ? -12.434 -7.899 4.597 1.00 92.69 239 ARG A CA 1
ATOM 1874 C C . ARG A 1 239 ? -13.312 -8.855 5.395 1.00 92.69 239 ARG A C 1
ATOM 1876 O O . ARG A 1 239 ? -13.900 -8.443 6.390 1.00 92.69 239 ARG A O 1
ATOM 1883 N N . LEU A 1 240 ? -13.419 -10.116 4.966 1.00 91.62 240 LEU A N 1
ATOM 1884 C CA . LEU A 1 240 ? -14.200 -11.137 5.675 1.00 91.62 240 LEU A CA 1
ATOM 1885 C C . LEU A 1 240 ? -13.678 -11.326 7.099 1.00 91.62 240 LEU A C 1
ATOM 1887 O O . LEU A 1 240 ? -14.452 -11.399 8.051 1.00 91.62 240 LEU A O 1
ATOM 1891 N N . PHE A 1 241 ? -12.359 -11.339 7.234 1.00 89.31 241 PHE A N 1
ATOM 1892 C CA . PHE A 1 241 ? -11.678 -11.457 8.504 1.00 89.31 241 PHE A CA 1
ATOM 1893 C C . PHE A 1 241 ? -11.949 -10.264 9.436 1.00 89.31 241 PHE A C 1
ATOM 1895 O O . PHE A 1 241 ? -12.408 -10.444 10.562 1.00 89.31 241 PHE A O 1
ATOM 1902 N N . ALA A 1 242 ? -11.718 -9.040 8.963 1.00 90.44 242 ALA A N 1
ATOM 1903 C CA . ALA A 1 242 ? -11.942 -7.828 9.740 1.00 90.44 242 ALA A CA 1
ATOM 1904 C C . ALA A 1 242 ? -13.429 -7.653 10.095 1.00 90.44 242 ALA A C 1
ATOM 1906 O O . ALA A 1 242 ? -13.751 -7.225 11.202 1.00 90.44 242 ALA A O 1
ATOM 1907 N N . LYS A 1 243 ? -14.344 -8.070 9.211 1.00 91.62 243 LYS A N 1
ATOM 1908 C CA . LYS A 1 243 ? -15.778 -8.118 9.513 1.00 91.62 243 LYS A CA 1
ATOM 1909 C C . LYS A 1 243 ? -16.095 -9.104 10.641 1.00 91.62 243 LYS A C 1
ATOM 1911 O O . LYS A 1 243 ? -16.789 -8.726 11.577 1.00 91.62 243 LYS A O 1
ATOM 1916 N N . SER A 1 244 ? -15.533 -10.315 10.604 1.00 90.25 244 SER A N 1
ATOM 1917 C CA . SER A 1 244 ? -15.714 -11.307 11.676 1.00 90.25 244 SER A CA 1
ATOM 1918 C C . SER A 1 244 ? -15.259 -10.786 13.041 1.00 90.25 244 SER A C 1
ATOM 1920 O O . SER A 1 244 ? -15.863 -11.135 14.045 1.00 90.25 244 SER A O 1
ATOM 1922 N N . MET A 1 245 ? -14.220 -9.949 13.090 1.00 88.50 245 MET A N 1
ATOM 1923 C CA . MET A 1 245 ? -13.756 -9.330 14.340 1.00 88.50 245 MET A CA 1
ATOM 1924 C C . MET A 1 245 ? -14.694 -8.231 14.849 1.00 88.50 245 MET A C 1
ATOM 1926 O O . MET A 1 245 ? -14.757 -7.987 16.051 1.00 88.50 245 MET A O 1
ATOM 1930 N N . LYS A 1 246 ? -15.400 -7.549 13.942 1.00 87.69 246 LYS A N 1
ATOM 1931 C CA . LYS A 1 246 ? -16.340 -6.479 14.285 1.00 87.69 246 LYS A CA 1
ATOM 1932 C C . LYS A 1 246 ? -17.659 -7.030 14.827 1.00 87.69 246 LYS A C 1
ATOM 1934 O O . LYS A 1 246 ? -18.186 -6.471 15.781 1.00 87.69 246 LYS A O 1
ATOM 1939 N N . ASP A 1 247 ? -18.170 -8.111 14.243 1.00 81.00 247 ASP A N 1
ATOM 1940 C CA . ASP A 1 247 ? -19.468 -8.687 14.627 1.00 81.00 247 ASP A CA 1
ATOM 1941 C C . ASP A 1 247 ? -19.441 -9.274 16.059 1.00 81.00 247 ASP A C 1
ATOM 1943 O O . ASP A 1 247 ? -20.453 -9.272 16.753 1.00 81.00 247 ASP A O 1
ATOM 1947 N N . ASP A 1 248 ? -18.262 -9.660 16.558 1.00 78.50 248 ASP A N 1
ATOM 1948 C CA . ASP A 1 248 ? -18.056 -10.150 17.931 1.00 78.50 248 ASP A CA 1
ATOM 1949 C C . ASP A 1 248 ? -17.881 -9.029 18.982 1.00 78.50 248 ASP A C 1
ATOM 1951 O O . ASP A 1 248 ? -17.616 -9.303 20.160 1.00 78.50 248 ASP A O 1
ATOM 1955 N N . ALA A 1 249 ? -18.017 -7.756 18.588 1.00 66.81 249 ALA A N 1
ATOM 1956 C CA . ALA A 1 249 ? -17.788 -6.606 19.464 1.00 66.81 249 ALA A CA 1
ATOM 1957 C C . ALA A 1 249 ? -18.830 -6.447 20.586 1.00 66.81 249 ALA A C 1
ATOM 1959 O O . ALA A 1 249 ? -18.666 -5.580 21.436 1.00 66.81 249 ALA A O 1
ATOM 1960 N N . GLU A 1 250 ? -19.873 -7.278 20.658 1.00 76.81 250 GLU A N 1
ATOM 1961 C CA . GLU A 1 250 ? -20.850 -7.231 21.757 1.00 76.81 250 GLU A CA 1
ATOM 1962 C C . GLU A 1 250 ? -20.260 -7.671 23.115 1.00 76.81 250 GLU A C 1
ATOM 1964 O O . GLU A 1 250 ? -20.820 -7.365 24.167 1.00 76.81 250 GLU A O 1
ATOM 1969 N N . ALA A 1 251 ? -19.095 -8.331 23.125 1.00 87.12 251 ALA A N 1
ATOM 1970 C CA . ALA A 1 251 ? -18.426 -8.816 24.335 1.00 87.12 251 ALA A CA 1
ATOM 1971 C C . ALA A 1 251 ? -17.147 -8.026 24.688 1.00 87.12 251 ALA A C 1
ATOM 1973 O O . ALA A 1 251 ? -16.097 -8.625 24.940 1.00 87.12 251 ALA A O 1
ATOM 1974 N N . ILE A 1 252 ? -17.206 -6.687 24.703 1.00 91.00 252 ILE A N 1
ATOM 1975 C CA . ILE A 1 252 ? -16.059 -5.841 25.090 1.00 91.00 252 ILE A CA 1
ATOM 1976 C C . ILE A 1 252 ? -15.711 -6.073 26.575 1.00 91.00 252 ILE A C 1
ATOM 1978 O O . ILE A 1 252 ? -16.562 -5.853 27.442 1.00 91.00 252 ILE A O 1
ATOM 1982 N N . PRO A 1 253 ? -14.471 -6.481 26.918 1.00 91.81 253 PRO A N 1
ATOM 1983 C CA . PRO A 1 253 ? -14.046 -6.584 28.311 1.00 91.81 253 PRO A CA 1
ATOM 1984 C C . PRO A 1 253 ? -14.135 -5.231 29.027 1.00 91.81 253 PRO A C 1
ATOM 1986 O O . PRO A 1 253 ? -13.762 -4.203 28.465 1.00 91.81 253 PRO A O 1
ATOM 1989 N N . GLN A 1 254 ? -14.539 -5.227 30.302 1.00 90.94 254 GLN A N 1
ATOM 1990 C CA . GLN A 1 254 ? -14.666 -3.992 31.096 1.00 90.94 254 GLN A CA 1
ATOM 1991 C C . GLN A 1 254 ? -13.376 -3.150 31.125 1.00 90.94 254 GLN A C 1
ATOM 1993 O O . GLN A 1 254 ? -13.436 -1.925 31.176 1.00 90.94 254 GLN A O 1
ATOM 1998 N N . SER A 1 255 ? -12.202 -3.786 31.034 1.00 90.81 255 SER A N 1
ATOM 1999 C CA . SER A 1 255 ? -10.894 -3.115 31.012 1.00 90.81 255 SER A CA 1
ATOM 2000 C C . SER A 1 255 ? -10.642 -2.240 29.778 1.00 90.81 255 SER A C 1
ATOM 2002 O O . SER A 1 255 ? -9.768 -1.374 29.822 1.00 90.81 255 SER A O 1
ATOM 2004 N N . VAL A 1 256 ? -11.379 -2.467 28.688 1.00 93.75 256 VAL A N 1
ATOM 2005 C CA . VAL A 1 256 ? -11.286 -1.723 27.419 1.00 93.75 256 VAL A CA 1
ATOM 2006 C C . VAL A 1 256 ? -12.638 -1.138 27.009 1.00 93.75 256 VAL A C 1
ATOM 2008 O O . VAL A 1 256 ? -12.842 -0.777 25.855 1.00 93.75 256 VAL A O 1
ATOM 2011 N N . GLN A 1 257 ? -13.572 -1.006 27.956 1.00 93.56 257 GLN A N 1
ATOM 2012 C CA . GLN A 1 257 ? -14.907 -0.469 27.692 1.00 93.56 257 GLN A CA 1
ATOM 2013 C C . GLN A 1 257 ? -14.869 0.976 27.176 1.00 93.56 257 GLN A C 1
ATOM 2015 O O . GLN A 1 257 ? -15.746 1.374 26.422 1.00 93.56 257 GLN A O 1
ATOM 2020 N N . TRP A 1 258 ? -13.829 1.745 27.508 1.00 93.69 258 TRP A N 1
ATOM 2021 C CA . TRP A 1 258 ? -13.616 3.092 26.967 1.00 93.69 258 TRP A CA 1
ATOM 2022 C C . TRP A 1 258 ? -13.576 3.124 25.427 1.00 93.69 258 TRP A C 1
ATOM 2024 O O . TRP A 1 258 ? -13.922 4.140 24.829 1.00 93.69 258 TRP A O 1
ATOM 2034 N N . LEU A 1 259 ? -13.219 2.007 24.779 1.00 94.19 259 LEU A N 1
ATOM 2035 C CA . LEU A 1 259 ? -13.151 1.882 23.325 1.00 94.19 259 LEU A CA 1
ATOM 2036 C C . LEU A 1 259 ? -14.525 2.052 22.654 1.00 94.19 259 LEU A C 1
ATOM 2038 O O . LEU A 1 259 ? -14.588 2.521 21.524 1.00 94.19 259 LEU A O 1
ATOM 2042 N N . SER A 1 260 ? -15.630 1.752 23.352 1.00 93.88 260 SER A N 1
ATOM 2043 C CA . SER A 1 260 ? -16.984 1.947 22.810 1.00 93.88 260 SER A CA 1
ATOM 2044 C C . SER A 1 260 ? -17.348 3.416 22.594 1.00 93.88 260 SER A C 1
ATOM 2046 O O . SER A 1 260 ? -18.327 3.704 21.914 1.00 93.88 260 SER A O 1
ATOM 2048 N N . ASN A 1 261 ? -16.590 4.341 23.191 1.00 94.50 261 ASN A N 1
ATOM 2049 C CA . ASN A 1 261 ? -16.777 5.780 23.012 1.00 94.50 261 ASN A CA 1
ATOM 2050 C C . ASN A 1 261 ? -16.006 6.325 21.799 1.00 94.50 261 ASN A C 1
ATOM 2052 O O . ASN A 1 261 ? -16.077 7.521 21.528 1.00 94.50 261 ASN A O 1
ATOM 2056 N N . LYS A 1 262 ? -15.239 5.475 21.106 1.00 95.38 262 LYS A N 1
ATOM 2057 C CA . LYS A 1 262 ? -14.444 5.841 19.931 1.00 95.38 262 LYS A CA 1
ATOM 2058 C C . LYS A 1 262 ? -15.280 5.747 18.664 1.00 95.38 262 LYS A C 1
ATOM 2060 O O . LYS A 1 262 ? -16.151 4.885 18.560 1.00 95.38 262 LYS A O 1
ATOM 2065 N N . VAL A 1 263 ? -14.991 6.618 17.695 1.00 95.94 263 VAL A N 1
ATOM 2066 C CA . VAL A 1 263 ? -15.780 6.724 16.454 1.00 95.94 263 VAL A CA 1
ATOM 2067 C C . VAL A 1 263 ? -15.721 5.423 15.655 1.00 95.94 263 VAL A C 1
ATOM 2069 O O . VAL A 1 263 ? -16.750 4.886 15.245 1.00 95.94 263 VAL A O 1
ATOM 2072 N N . ALA A 1 264 ? -14.516 4.884 15.472 1.00 96.62 264 ALA A N 1
ATOM 2073 C CA . ALA A 1 264 ? -14.314 3.611 14.803 1.00 96.62 264 ALA A CA 1
ATOM 2074 C C . ALA A 1 264 ? -13.260 2.787 15.541 1.00 96.62 264 ALA A C 1
ATOM 2076 O O . ALA A 1 264 ? -12.162 3.266 15.819 1.00 96.62 264 ALA A O 1
ATOM 2077 N N . PHE A 1 265 ? -13.570 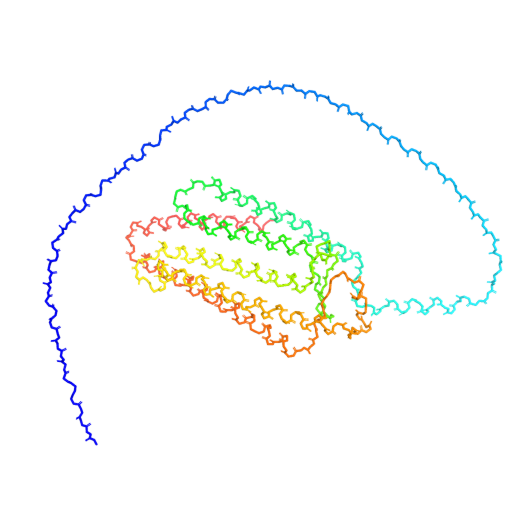1.524 15.828 1.00 96.50 265 PHE A N 1
ATOM 2078 C CA . PHE A 1 265 ? -12.651 0.625 16.515 1.00 96.50 265 PHE A CA 1
ATOM 2079 C C . PHE A 1 265 ? -12.837 -0.832 16.097 1.00 96.50 265 PHE A C 1
ATOM 2081 O O . PHE A 1 265 ? -13.903 -1.249 15.644 1.00 96.50 265 PHE A O 1
ATOM 2088 N N . ILE A 1 266 ? -11.772 -1.608 16.269 1.00 95.31 266 ILE A N 1
ATOM 2089 C CA . ILE A 1 266 ? -11.740 -3.057 16.128 1.00 95.31 266 ILE A CA 1
ATOM 2090 C C . ILE A 1 266 ? -10.889 -3.631 17.262 1.00 95.31 266 ILE A C 1
ATOM 2092 O O . ILE A 1 266 ? -9.823 -3.104 17.592 1.00 95.31 266 ILE A O 1
ATOM 2096 N N . LEU A 1 267 ? -11.373 -4.707 17.878 1.00 94.69 267 LEU A N 1
ATOM 2097 C CA . LEU A 1 267 ? -10.655 -5.427 18.924 1.00 94.69 267 LEU A CA 1
ATOM 2098 C C . LEU A 1 267 ? -10.183 -6.766 18.355 1.00 94.69 267 LEU A C 1
ATOM 2100 O O . LEU A 1 267 ? -10.992 -7.591 17.935 1.00 94.69 267 LEU A O 1
ATOM 2104 N N . PHE A 1 268 ? -8.873 -6.997 18.335 1.00 91.81 268 PHE A N 1
ATOM 2105 C CA . PHE A 1 268 ? -8.309 -8.256 17.864 1.00 91.81 268 PHE A CA 1
ATOM 2106 C C . PHE A 1 268 ? -8.403 -9.300 18.977 1.00 91.81 268 PHE A C 1
ATOM 2108 O O . PHE A 1 268 ? -7.597 -9.338 19.913 1.00 91.81 268 PHE A O 1
ATOM 2115 N N . ARG A 1 269 ? -9.401 -10.174 18.871 1.00 88.31 269 ARG A N 1
ATOM 2116 C CA . ARG A 1 269 ? -9.544 -11.325 19.762 1.00 88.31 269 ARG A CA 1
ATOM 2117 C C . ARG A 1 269 ? -8.613 -12.452 19.324 1.00 88.31 269 ARG A C 1
ATOM 2119 O O . ARG A 1 269 ? -8.330 -12.602 18.143 1.00 88.31 269 ARG A O 1
ATOM 2126 N N . GLU A 1 270 ? -8.153 -13.284 20.254 1.00 85.88 270 GLU A N 1
ATOM 2127 C CA . GLU A 1 270 ? -7.424 -14.507 19.889 1.00 85.88 270 GLU A CA 1
ATOM 2128 C C . GLU A 1 270 ? -8.362 -15.463 19.154 1.00 85.88 270 GLU A C 1
ATOM 2130 O O . GLU A 1 270 ? -9.078 -16.256 19.759 1.00 85.88 270 GLU A O 1
ATOM 2135 N N . SER A 1 271 ? -8.377 -15.361 17.831 1.00 87.69 271 SER A N 1
ATOM 2136 C CA . SER A 1 271 ? -9.012 -16.328 16.953 1.00 87.69 271 SER A CA 1
ATOM 2137 C C . SER A 1 271 ? -7.923 -17.026 16.148 1.00 87.69 271 SER A C 1
ATOM 2139 O O . SER A 1 271 ? -7.054 -16.345 15.592 1.00 87.69 271 SER A O 1
ATOM 2141 N N . PRO A 1 272 ? -7.975 -18.361 16.004 1.00 88.12 272 PRO A N 1
ATOM 2142 C CA . PRO A 1 272 ? -7.125 -19.088 15.065 1.00 88.12 272 PRO A CA 1
ATOM 2143 C C . PRO A 1 272 ? -7.141 -18.473 13.658 1.00 88.12 272 PRO A C 1
ATOM 2145 O O . PRO A 1 272 ? -6.122 -18.472 12.971 1.00 88.12 272 PRO A O 1
ATOM 2148 N N . LEU A 1 273 ? -8.270 -17.874 13.258 1.00 85.81 273 LEU A N 1
ATOM 2149 C CA . LEU A 1 273 ? -8.414 -17.198 11.972 1.00 85.81 273 LEU A CA 1
ATOM 2150 C C . LEU A 1 273 ? -7.479 -15.990 11.820 1.00 85.81 273 LEU A C 1
ATOM 2152 O O . LEU A 1 273 ? -7.028 -15.751 10.705 1.00 85.81 273 LEU A O 1
ATOM 2156 N N . ILE A 1 274 ? -7.135 -15.270 12.903 1.00 83.62 274 ILE A N 1
ATOM 2157 C CA . ILE A 1 274 ? -6.182 -14.140 12.842 1.00 83.62 274 ILE A CA 1
ATOM 2158 C C . ILE A 1 274 ? -4.818 -14.644 12.403 1.00 83.62 274 ILE A C 1
ATOM 2160 O O . ILE A 1 274 ? -4.198 -14.082 11.504 1.00 83.62 274 ILE A O 1
ATOM 2164 N N . TYR A 1 275 ? -4.361 -15.724 13.029 1.00 86.06 275 TYR A N 1
ATOM 2165 C CA . TYR A 1 275 ? -3.053 -16.292 12.745 1.00 86.06 275 TYR A CA 1
ATOM 2166 C C . TYR A 1 275 ? -2.994 -16.859 11.330 1.00 86.06 275 TYR A C 1
ATOM 2168 O O . TYR A 1 275 ? -2.000 -16.649 10.642 1.00 86.06 275 TYR A O 1
ATOM 2176 N N . VAL A 1 276 ? -4.065 -17.513 10.868 1.00 87.62 276 VAL A N 1
ATOM 2177 C CA . VAL A 1 276 ? -4.148 -18.027 9.494 1.00 87.62 276 VAL A CA 1
ATOM 2178 C C . VAL A 1 276 ? -4.172 -16.881 8.480 1.00 87.62 276 VAL A C 1
ATOM 2180 O O . VAL A 1 276 ? -3.375 -16.893 7.546 1.00 87.62 276 VAL A O 1
ATOM 2183 N N . ALA A 1 277 ? -5.026 -15.870 8.665 1.00 84.75 277 ALA A N 1
ATOM 2184 C CA . ALA A 1 277 ? -5.108 -14.722 7.762 1.00 84.75 277 ALA A CA 1
ATOM 2185 C C . ALA A 1 277 ? -3.786 -13.937 7.722 1.00 84.75 277 ALA A C 1
ATOM 2187 O O . ALA A 1 277 ? -3.283 -13.625 6.643 1.00 84.75 277 ALA A O 1
ATOM 2188 N N . GLY A 1 278 ? -3.185 -13.685 8.888 1.00 84.56 278 GLY A N 1
ATOM 2189 C CA . GLY A 1 278 ? -1.882 -13.036 9.008 1.00 84.56 278 GLY A CA 1
ATOM 2190 C C . GLY A 1 278 ? -0.761 -13.844 8.355 1.00 84.56 278 GLY A C 1
ATOM 2191 O O . GLY A 1 278 ? 0.023 -13.287 7.593 1.00 84.56 278 GLY A O 1
ATOM 2192 N N . ALA A 1 279 ? -0.711 -15.161 8.576 1.00 87.50 279 ALA A N 1
ATOM 2193 C CA . ALA A 1 279 ? 0.264 -16.035 7.928 1.00 87.50 279 ALA A CA 1
ATOM 2194 C C . ALA A 1 279 ? 0.102 -16.034 6.402 1.00 87.50 279 ALA A C 1
ATOM 2196 O O . ALA A 1 279 ? 1.093 -15.897 5.693 1.00 87.50 279 ALA A O 1
ATOM 2197 N N . MET A 1 280 ? -1.131 -16.111 5.890 1.00 85.00 280 MET A N 1
ATOM 2198 C CA . MET A 1 280 ? -1.410 -16.037 4.451 1.00 85.00 280 MET A CA 1
ATOM 2199 C C . MET A 1 280 ? -0.963 -14.699 3.851 1.00 85.00 280 MET A C 1
ATOM 2201 O O . MET A 1 280 ? -0.302 -14.688 2.812 1.00 85.00 280 MET A O 1
ATOM 2205 N N . ALA A 1 281 ? -1.259 -13.581 4.521 1.00 83.88 281 ALA A N 1
ATOM 2206 C CA . ALA A 1 281 ? -0.825 -12.254 4.091 1.00 83.88 281 ALA A CA 1
ATOM 2207 C C . ALA A 1 281 ? 0.710 -12.124 4.083 1.00 83.88 281 ALA A C 1
ATOM 2209 O O . ALA A 1 281 ? 1.282 -11.639 3.107 1.00 83.88 281 ALA A O 1
ATOM 2210 N N . ILE A 1 282 ? 1.390 -12.616 5.126 1.00 85.25 282 ILE A N 1
ATOM 2211 C CA . ILE A 1 282 ? 2.859 -12.629 5.210 1.00 85.25 282 ILE A CA 1
ATOM 2212 C C . ILE A 1 282 ? 3.456 -13.510 4.111 1.00 85.25 282 ILE A C 1
ATOM 2214 O O . ILE A 1 282 ? 4.369 -13.075 3.415 1.00 85.25 282 ILE A O 1
ATOM 2218 N N . CYS A 1 283 ? 2.944 -14.728 3.915 1.00 87.19 283 CYS A N 1
ATOM 2219 C CA . CYS A 1 283 ? 3.408 -15.632 2.863 1.00 87.19 283 CYS A CA 1
ATOM 2220 C C . CYS A 1 283 ? 3.262 -15.004 1.475 1.00 87.19 283 CYS A C 1
ATOM 2222 O O . CYS A 1 283 ? 4.184 -15.102 0.667 1.00 87.19 283 CYS A O 1
ATOM 2224 N N . TYR A 1 284 ? 2.147 -14.320 1.212 1.00 83.50 284 TYR A N 1
ATOM 2225 C CA . TYR A 1 284 ? 1.960 -13.588 -0.035 1.00 83.50 284 TYR A CA 1
ATOM 2226 C C . TYR A 1 284 ? 2.959 -12.438 -0.189 1.00 83.50 284 TYR A C 1
ATOM 2228 O O . TYR A 1 284 ? 3.621 -12.330 -1.221 1.00 83.50 284 TYR A O 1
ATOM 2236 N N . GLY A 1 285 ? 3.128 -11.611 0.847 1.00 82.38 285 GLY A N 1
ATOM 2237 C CA . GLY A 1 285 ? 4.109 -10.526 0.835 1.00 82.38 285 GLY A CA 1
ATOM 2238 C C . GLY A 1 285 ? 5.528 -11.037 0.568 1.00 82.38 285 GLY A C 1
ATOM 2239 O O . GLY A 1 285 ? 6.227 -10.510 -0.295 1.00 82.38 285 GLY A O 1
ATOM 2240 N N . LEU A 1 286 ? 5.929 -12.122 1.237 1.00 87.75 286 LEU A N 1
ATOM 2241 C CA . LEU A 1 286 ? 7.220 -12.777 1.023 1.00 87.75 286 LEU A CA 1
ATOM 2242 C C . LEU A 1 286 ? 7.364 -13.338 -0.395 1.00 87.75 286 LEU A C 1
ATOM 2244 O O . LEU A 1 286 ? 8.443 -13.225 -0.971 1.00 87.75 286 LEU A O 1
ATOM 2248 N N . LEU A 1 287 ? 6.300 -13.902 -0.975 1.00 86.31 287 LEU A N 1
ATOM 2249 C CA . LEU A 1 287 ? 6.305 -14.383 -2.357 1.00 86.31 287 LEU A CA 1
ATOM 2250 C C . LEU A 1 287 ? 6.569 -13.235 -3.340 1.00 86.31 287 LEU A C 1
ATOM 2252 O O . LEU A 1 287 ? 7.443 -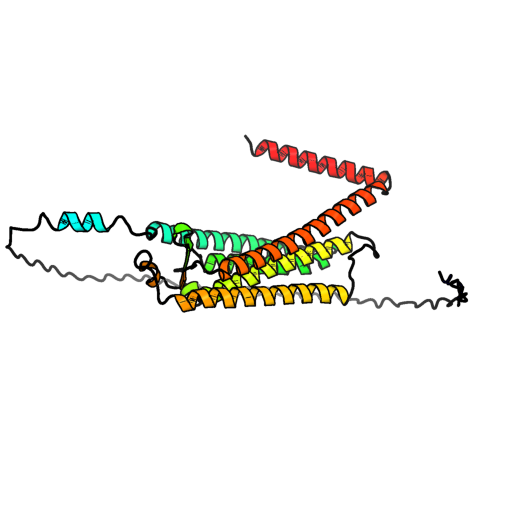13.358 -4.196 1.00 86.31 287 LEU A O 1
ATOM 2256 N N . ILE A 1 288 ? 5.868 -12.106 -3.198 1.00 82.75 288 ILE A N 1
ATOM 2257 C CA . ILE A 1 288 ? 6.069 -10.928 -4.055 1.00 82.75 288 ILE A CA 1
ATOM 2258 C C . ILE A 1 288 ? 7.485 -10.367 -3.891 1.00 82.75 288 ILE A C 1
ATOM 2260 O O . ILE A 1 288 ? 8.168 -10.128 -4.889 1.00 82.75 288 ILE A O 1
ATOM 2264 N N . VAL A 1 289 ? 7.968 -10.219 -2.654 1.00 85.31 289 VAL A N 1
ATOM 2265 C CA . VAL A 1 289 ? 9.337 -9.753 -2.379 1.00 85.31 289 VAL A CA 1
ATOM 2266 C C . VAL A 1 289 ? 10.371 -10.698 -2.989 1.00 85.31 289 VAL A C 1
ATOM 2268 O O . VAL A 1 289 ? 11.311 -10.234 -3.631 1.00 85.31 289 VAL A O 1
ATOM 2271 N N . ALA A 1 290 ? 10.191 -12.014 -2.853 1.00 88.50 290 ALA A N 1
ATOM 2272 C CA . ALA A 1 290 ? 11.082 -13.007 -3.442 1.00 88.50 290 ALA A CA 1
ATOM 2273 C C . ALA A 1 290 ? 11.081 -12.945 -4.977 1.00 88.50 290 ALA A C 1
ATOM 2275 O O . ALA A 1 290 ? 12.147 -13.020 -5.585 1.00 88.50 290 ALA A O 1
ATOM 2276 N N . LEU A 1 291 ? 9.918 -12.754 -5.610 1.00 85.25 291 LEU A N 1
ATOM 2277 C CA . LEU A 1 291 ? 9.813 -12.579 -7.061 1.00 85.25 291 LEU A CA 1
ATOM 2278 C C . LEU A 1 291 ? 10.544 -11.315 -7.529 1.00 85.25 291 LEU A C 1
ATOM 2280 O O . LEU A 1 291 ? 11.337 -11.376 -8.469 1.00 85.25 291 LEU A O 1
ATOM 2284 N N . VAL A 1 292 ? 10.335 -10.181 -6.856 1.00 84.44 292 VAL A N 1
ATOM 2285 C CA . VAL A 1 292 ? 11.033 -8.923 -7.165 1.00 84.44 292 VAL A CA 1
ATOM 2286 C C . VAL A 1 292 ? 12.543 -9.072 -6.964 1.00 84.44 292 VAL A C 1
ATOM 2288 O O . VAL A 1 292 ? 13.315 -8.710 -7.852 1.00 84.44 292 VAL A O 1
ATOM 2291 N N . ALA A 1 293 ? 12.973 -9.674 -5.854 1.00 87.56 293 ALA A N 1
ATOM 2292 C CA . ALA A 1 293 ? 14.379 -9.934 -5.559 1.00 87.56 293 ALA A CA 1
ATOM 2293 C C . ALA A 1 293 ? 15.028 -10.877 -6.584 1.00 87.56 293 ALA A C 1
ATOM 2295 O O . ALA A 1 293 ? 16.150 -10.627 -7.022 1.00 87.56 293 ALA A O 1
ATOM 2296 N N . ALA A 1 294 ? 14.327 -11.927 -7.018 1.00 88.19 294 ALA A N 1
ATOM 2297 C CA . ALA A 1 294 ? 14.810 -12.841 -8.047 1.00 88.19 294 ALA A CA 1
ATOM 2298 C C . ALA A 1 294 ? 14.990 -12.128 -9.396 1.00 88.19 294 ALA A C 1
ATOM 2300 O O . ALA A 1 294 ? 16.026 -12.290 -10.042 1.00 88.19 294 ALA A O 1
ATOM 2301 N N . MET A 1 295 ? 14.031 -11.288 -9.803 1.00 85.38 295 MET A N 1
ATOM 2302 C CA . MET A 1 295 ? 14.160 -10.502 -11.034 1.00 85.38 295 MET A CA 1
ATOM 2303 C C . MET A 1 295 ? 15.287 -9.460 -10.938 1.00 85.38 295 MET A C 1
ATOM 2305 O O . MET A 1 295 ? 16.009 -9.258 -11.917 1.00 85.38 295 MET A O 1
ATOM 2309 N N . LEU A 1 296 ? 15.463 -8.823 -9.774 1.00 86.62 296 LEU A N 1
ATOM 2310 C CA . LEU A 1 296 ? 16.581 -7.920 -9.479 1.00 86.62 296 LEU A CA 1
ATOM 2311 C C . LEU A 1 296 ? 17.921 -8.635 -9.606 1.00 86.62 296 LEU A C 1
ATOM 2313 O O . LEU A 1 296 ? 18.802 -8.172 -10.328 1.00 86.62 296 LEU A O 1
ATOM 2317 N N . LEU A 1 297 ? 18.061 -9.784 -8.948 1.00 89.94 297 LEU A N 1
ATOM 2318 C CA . LEU A 1 297 ? 19.280 -10.579 -8.985 1.00 89.94 297 LEU A CA 1
ATOM 2319 C C . LEU A 1 297 ? 19.598 -11.028 -10.413 1.00 89.94 297 LEU A C 1
ATOM 2321 O O . LEU A 1 297 ? 20.737 -10.891 -10.851 1.00 89.94 297 LEU A O 1
ATOM 2325 N N . GLN A 1 298 ? 18.598 -11.496 -11.165 1.00 87.75 298 GLN A N 1
ATOM 2326 C CA . GLN A 1 298 ? 18.778 -11.862 -12.567 1.00 87.75 298 GLN A CA 1
ATOM 2327 C C . GLN A 1 298 ? 19.251 -10.666 -13.406 1.00 87.75 298 GLN A C 1
ATOM 2329 O O . GLN A 1 298 ? 20.210 -10.800 -14.160 1.00 87.75 298 GLN A O 1
ATOM 2334 N N . MET A 1 299 ? 18.635 -9.490 -13.246 1.00 85.75 299 MET A N 1
ATOM 2335 C CA . MET A 1 299 ? 19.053 -8.273 -13.949 1.00 85.75 299 MET A CA 1
ATOM 2336 C C . MET A 1 299 ? 20.506 -7.902 -13.621 1.00 85.75 299 MET A C 1
ATOM 2338 O O . MET A 1 299 ? 21.271 -7.573 -14.522 1.00 85.75 299 MET A O 1
ATOM 2342 N N . LEU A 1 300 ? 20.908 -7.990 -12.350 1.00 87.06 300 LEU A N 1
ATOM 2343 C CA . LEU A 1 300 ? 22.282 -7.714 -11.925 1.00 87.06 300 LEU A CA 1
ATOM 2344 C C . LEU A 1 300 ? 23.282 -8.725 -12.503 1.00 87.06 300 LEU A C 1
ATOM 2346 O O . LEU A 1 300 ? 24.369 -8.335 -12.929 1.00 87.06 300 LEU A O 1
ATOM 2350 N N . LEU A 1 301 ? 22.922 -10.011 -12.544 1.00 87.81 301 LEU A N 1
ATOM 2351 C CA . LEU A 1 301 ? 23.755 -11.062 -13.131 1.00 87.81 301 LEU A CA 1
ATOM 2352 C C . LEU A 1 301 ? 23.912 -10.880 -14.643 1.00 87.81 301 LEU A C 1
ATOM 2354 O O . LEU A 1 301 ? 25.027 -10.971 -15.154 1.00 87.81 301 LEU A O 1
ATOM 2358 N N . GLU A 1 302 ? 22.828 -10.579 -15.357 1.00 83.56 302 GLU A N 1
ATOM 2359 C CA . GLU A 1 302 ? 22.871 -10.327 -16.798 1.00 83.56 302 GLU A CA 1
ATOM 2360 C C . GLU A 1 302 ? 23.647 -9.047 -17.123 1.00 83.56 302 GLU A C 1
ATOM 2362 O O . GLU A 1 302 ? 24.473 -9.059 -18.033 1.00 83.56 302 GLU A O 1
ATOM 2367 N N . LEU A 1 303 ? 23.490 -7.980 -16.331 1.00 83.50 303 LEU A N 1
ATOM 2368 C CA . LEU A 1 303 ? 24.280 -6.755 -16.479 1.00 83.50 303 LEU A CA 1
ATOM 2369 C C . LEU A 1 303 ? 25.777 -7.025 -16.267 1.00 83.50 303 LEU A C 1
ATOM 2371 O O . LEU A 1 303 ? 26.616 -6.565 -17.043 1.00 83.50 303 LEU A O 1
ATOM 2375 N N . LYS A 1 304 ? 26.122 -7.819 -15.245 1.00 86.12 304 LYS A N 1
ATOM 2376 C CA . LYS A 1 304 ? 27.507 -8.217 -14.961 1.00 86.12 304 LYS A CA 1
ATOM 2377 C C . LYS A 1 304 ? 28.099 -9.061 -16.094 1.00 86.12 304 LYS A C 1
ATOM 2379 O O . LYS A 1 304 ? 29.232 -8.814 -16.507 1.00 86.12 304 LYS A O 1
ATOM 2384 N N . ASN A 1 305 ? 27.339 -10.022 -16.616 1.00 85.44 305 ASN A N 1
ATOM 2385 C CA . ASN A 1 305 ? 27.775 -10.886 -17.714 1.00 85.44 305 ASN A CA 1
ATOM 2386 C C . ASN A 1 305 ? 27.894 -10.109 -19.033 1.00 85.44 305 ASN A C 1
ATOM 2388 O O . ASN A 1 305 ? 28.896 -10.241 -19.734 1.00 85.44 305 ASN A O 1
ATOM 2392 N N . GLY A 1 306 ? 26.931 -9.240 -19.345 1.00 80.19 306 GLY A N 1
ATOM 2393 C CA . GLY A 1 306 ? 26.978 -8.360 -20.513 1.00 80.19 306 GLY A CA 1
ATOM 2394 C C . GLY A 1 306 ? 28.193 -7.435 -20.474 1.00 80.19 306 GLY A C 1
ATOM 2395 O O . GLY A 1 306 ? 28.918 -7.313 -21.459 1.00 80.19 306 GLY A O 1
ATOM 2396 N N . MET A 1 307 ? 28.504 -6.873 -19.303 1.00 77.19 307 MET A N 1
ATOM 2397 C CA . MET A 1 307 ? 29.708 -6.066 -19.113 1.00 77.19 307 MET A CA 1
ATOM 2398 C C . MET A 1 307 ? 30.996 -6.881 -19.293 1.00 77.19 307 MET A C 1
ATOM 2400 O O . MET A 1 307 ? 31.979 -6.342 -19.791 1.00 77.19 307 MET A O 1
ATOM 2404 N N . HIS A 1 308 ? 31.011 -8.176 -18.957 1.00 79.56 308 HIS A N 1
ATOM 2405 C CA . HIS A 1 308 ? 32.166 -9.046 -19.208 1.00 79.56 308 HIS A CA 1
ATOM 2406 C C . HIS A 1 308 ? 32.434 -9.244 -20.709 1.00 79.56 308 HIS A C 1
ATOM 2408 O O . HIS A 1 308 ? 33.595 -9.279 -21.121 1.00 79.56 308 HIS A O 1
ATOM 2414 N N . HIS A 1 309 ? 31.386 -9.295 -21.534 1.00 77.12 309 HIS A N 1
ATOM 2415 C CA . HIS A 1 309 ? 31.498 -9.435 -22.991 1.00 77.12 309 HIS A CA 1
ATOM 2416 C C . HIS A 1 309 ? 31.562 -8.104 -23.752 1.00 77.12 309 HIS A C 1
ATOM 2418 O O . HIS A 1 309 ? 31.855 -8.098 -24.945 1.00 77.12 309 HIS A O 1
ATOM 2424 N N . ALA A 1 310 ? 31.349 -6.973 -23.078 1.00 79.38 310 ALA A N 1
ATOM 2425 C CA . ALA A 1 310 ? 31.450 -5.658 -23.694 1.00 79.38 310 ALA A CA 1
ATOM 2426 C C . ALA A 1 310 ? 32.878 -5.348 -24.184 1.00 79.38 310 ALA A C 1
ATOM 2428 O O . ALA A 1 310 ? 33.879 -5.816 -23.619 1.00 79.38 310 ALA A O 1
ATOM 2429 N N . SER A 1 311 ? 32.965 -4.511 -25.224 1.00 82.62 311 SER A N 1
ATOM 2430 C CA . SER A 1 311 ? 34.238 -4.042 -25.777 1.00 82.62 311 SER A CA 1
ATOM 2431 C C . SER A 1 311 ? 35.093 -3.344 -24.709 1.00 82.62 311 SER A C 1
ATOM 2433 O O . SER A 1 311 ? 34.572 -2.767 -23.749 1.00 82.62 311 SER A O 1
ATOM 2435 N N . ILE A 1 312 ? 36.420 -3.367 -24.876 1.00 82.56 312 ILE A N 1
ATOM 2436 C CA . ILE A 1 312 ? 37.357 -2.699 -23.954 1.00 82.56 312 ILE A CA 1
ATOM 2437 C C . ILE A 1 312 ? 37.032 -1.199 -23.839 1.00 82.56 312 ILE A C 1
ATOM 2439 O O . ILE A 1 312 ? 37.084 -0.650 -22.740 1.00 82.56 312 ILE A O 1
ATOM 2443 N N . SER A 1 313 ? 36.616 -0.558 -24.936 1.00 77.50 313 SER A N 1
ATOM 2444 C CA . SER A 1 313 ? 36.209 0.852 -24.954 1.00 77.50 313 SER A CA 1
ATOM 2445 C C . SER A 1 313 ? 34.961 1.108 -24.105 1.00 77.50 313 SER A C 1
ATOM 2447 O O . SER A 1 313 ? 34.961 2.027 -23.293 1.00 77.50 313 SER A O 1
ATOM 2449 N N . THR A 1 314 ? 33.932 0.258 -24.209 1.00 74.44 314 THR A N 1
ATOM 2450 C CA . THR A 1 314 ? 32.716 0.352 -23.379 1.00 74.44 314 THR A CA 1
ATOM 2451 C C . THR A 1 314 ? 33.032 0.123 -21.898 1.00 74.44 314 THR A C 1
ATOM 2453 O O . THR A 1 314 ? 32.562 0.867 -21.042 1.00 74.44 314 THR A O 1
ATOM 2456 N N . LYS A 1 315 ? 33.885 -0.863 -21.582 1.00 77.38 315 LYS A N 1
ATOM 2457 C CA . LYS A 1 315 ? 34.345 -1.123 -20.206 1.00 77.38 315 LYS A CA 1
ATOM 2458 C C . LYS A 1 315 ? 35.112 0.063 -19.622 1.00 77.38 315 LYS A C 1
ATOM 2460 O O . LYS A 1 315 ? 34.948 0.373 -18.443 1.00 77.38 315 LYS A O 1
ATOM 2465 N N . LYS A 1 316 ? 35.944 0.725 -20.433 1.00 79.50 316 LYS A N 1
ATOM 2466 C CA . LYS A 1 316 ? 36.723 1.894 -20.013 1.00 79.50 316 LYS A CA 1
ATOM 2467 C C . LYS A 1 316 ? 35.817 3.089 -19.710 1.00 79.50 316 LYS A C 1
ATOM 2469 O O . LYS A 1 316 ? 35.965 3.678 -18.647 1.00 79.50 316 LYS A O 1
ATOM 2474 N N . LEU A 1 317 ? 34.836 3.356 -20.573 1.00 74.94 317 LEU A N 1
ATOM 2475 C CA . LEU A 1 317 ? 33.862 4.440 -20.400 1.00 74.94 317 LEU A CA 1
ATOM 2476 C C . LEU A 1 317 ? 33.041 4.265 -19.108 1.00 74.94 317 LEU A C 1
ATOM 2478 O O . LEU A 1 317 ? 32.981 5.175 -18.287 1.00 74.94 317 LEU A O 1
ATOM 2482 N N . VAL A 1 318 ? 32.534 3.053 -18.853 1.00 73.50 318 VAL A N 1
ATOM 2483 C CA . VAL A 1 318 ? 31.808 2.728 -17.608 1.00 73.50 318 VAL A CA 1
ATOM 2484 C C . VAL A 1 318 ? 32.720 2.788 -16.372 1.00 73.50 318 VAL A C 1
ATOM 2486 O O . VAL A 1 318 ? 32.288 3.211 -15.302 1.00 73.50 318 VAL A O 1
ATOM 2489 N N . SER A 1 319 ? 33.993 2.388 -16.485 1.00 77.44 319 SER A N 1
ATOM 2490 C CA . SER A 1 319 ? 34.964 2.465 -15.378 1.00 77.44 319 SER A CA 1
ATOM 2491 C C . SER A 1 319 ? 35.358 3.902 -15.019 1.00 77.44 319 SER A C 1
ATOM 2493 O O . SER A 1 319 ? 35.653 4.178 -13.851 1.00 77.44 319 SER A O 1
ATOM 2495 N N . GLU A 1 320 ? 35.397 4.799 -16.003 1.00 77.31 320 GLU A N 1
ATOM 2496 C CA . GLU A 1 320 ? 35.694 6.219 -15.810 1.00 77.31 320 GLU A CA 1
ATOM 2497 C C . GLU A 1 320 ? 34.479 6.963 -15.232 1.00 77.31 320 GLU A C 1
ATOM 2499 O O . GLU A 1 320 ? 34.629 7.646 -14.217 1.00 77.31 320 GLU A O 1
ATOM 2504 N N . GLU A 1 321 ? 33.266 6.739 -15.755 1.00 70.81 321 GLU A N 1
ATOM 2505 C CA . GLU A 1 321 ? 32.029 7.296 -15.174 1.00 70.81 321 GLU A CA 1
ATOM 2506 C C . GLU A 1 321 ? 31.743 6.755 -13.765 1.00 70.81 321 GLU A C 1
ATOM 2508 O O . GLU A 1 321 ? 31.407 7.516 -12.855 1.00 70.81 321 GLU A O 1
ATOM 2513 N N . GLY A 1 322 ? 31.939 5.450 -13.543 1.00 64.69 322 GLY A N 1
ATOM 2514 C CA . GLY A 1 322 ? 31.753 4.831 -12.232 1.00 64.69 322 GLY A CA 1
ATOM 2515 C C . GLY A 1 322 ? 32.686 5.423 -11.173 1.00 64.69 322 GLY A C 1
ATOM 2516 O O . GLY A 1 322 ? 32.251 5.713 -10.060 1.00 64.69 322 GLY A O 1
ATOM 2517 N N . ARG A 1 323 ? 33.956 5.686 -11.517 1.00 67.44 323 ARG A N 1
ATOM 2518 C CA . ARG A 1 323 ? 34.912 6.333 -10.600 1.00 67.44 323 ARG A CA 1
ATOM 2519 C C . ARG A 1 323 ? 34.497 7.754 -10.210 1.00 67.44 323 ARG A C 1
ATOM 2521 O O . ARG A 1 323 ? 34.717 8.132 -9.060 1.00 67.44 323 ARG A O 1
ATOM 2528 N N . GLY A 1 324 ? 33.860 8.502 -11.112 1.00 61.28 324 GLY A N 1
ATOM 2529 C CA . GLY A 1 324 ? 33.300 9.822 -10.804 1.00 61.28 324 GLY A CA 1
ATOM 2530 C C . GLY A 1 324 ? 32.165 9.759 -9.776 1.00 61.28 324 GLY A C 1
ATOM 2531 O O . GLY A 1 324 ? 32.164 10.518 -8.806 1.00 61.28 324 GLY A O 1
ATOM 2532 N N . LEU A 1 325 ? 31.247 8.800 -9.929 1.00 53.09 325 LEU A N 1
ATOM 2533 C CA . LEU A 1 325 ? 30.115 8.610 -9.014 1.00 53.09 325 LEU A CA 1
ATOM 2534 C C . LEU A 1 325 ? 30.543 8.142 -7.616 1.00 53.09 325 LEU A C 1
ATOM 2536 O O . LEU A 1 325 ? 30.082 8.710 -6.627 1.00 53.09 325 LEU A O 1
ATOM 2540 N N . TYR A 1 326 ? 31.466 7.178 -7.513 1.00 54.06 326 TYR A N 1
ATOM 2541 C CA . TYR A 1 326 ? 31.962 6.723 -6.206 1.00 54.06 326 TYR A CA 1
ATOM 2542 C C . TYR A 1 326 ? 32.758 7.812 -5.466 1.00 54.06 326 TYR A C 1
ATOM 2544 O O . TYR A 1 326 ? 32.682 7.901 -4.238 1.00 54.06 326 TYR A O 1
ATOM 2552 N N . SER A 1 327 ? 33.468 8.681 -6.198 1.00 57.53 327 SER A N 1
ATOM 2553 C CA . SER A 1 327 ? 34.169 9.834 -5.618 1.00 57.53 327 SER A CA 1
ATOM 2554 C C . SER A 1 327 ? 33.201 10.887 -5.064 1.00 57.53 327 SER A C 1
ATOM 2556 O O . SER A 1 327 ? 33.470 11.465 -4.012 1.00 57.53 327 SER A O 1
ATOM 2558 N N . ALA A 1 328 ? 32.065 11.122 -5.729 1.00 55.22 328 ALA A N 1
ATOM 2559 C CA . ALA A 1 328 ? 31.056 12.080 -5.275 1.00 55.22 328 ALA A CA 1
ATOM 2560 C C . ALA A 1 328 ? 30.297 11.584 -4.030 1.00 55.22 328 ALA A C 1
ATOM 2562 O O . ALA A 1 328 ? 30.071 12.349 -3.093 1.00 55.22 328 ALA A O 1
ATOM 2563 N N . THR A 1 329 ? 29.972 10.289 -3.958 1.00 55.16 329 THR A N 1
ATOM 2564 C CA . THR A 1 329 ? 29.320 9.704 -2.771 1.00 55.16 329 THR A CA 1
ATOM 2565 C C . THR A 1 329 ? 30.255 9.603 -1.563 1.00 55.16 329 THR A C 1
ATOM 2567 O O . THR A 1 329 ? 29.808 9.776 -0.431 1.00 55.16 329 THR A O 1
ATOM 2570 N N . GLY A 1 330 ? 31.560 9.389 -1.781 1.00 52.12 330 GLY A N 1
ATOM 2571 C CA . GLY A 1 330 ? 32.561 9.411 -0.707 1.00 52.12 330 GLY A CA 1
ATOM 2572 C C . GLY A 1 330 ? 32.728 10.798 -0.074 1.00 52.12 330 GLY A C 1
ATOM 2573 O O . GLY A 1 330 ? 32.851 10.905 1.144 1.00 52.12 330 GLY A O 1
ATOM 2574 N N . ALA A 1 331 ? 32.650 11.864 -0.879 1.00 54.50 331 ALA A N 1
ATOM 2575 C CA . ALA A 1 331 ? 32.686 13.244 -0.390 1.00 54.50 331 ALA A CA 1
ATOM 2576 C C . ALA A 1 331 ? 31.422 13.630 0.402 1.00 54.50 331 ALA A C 1
ATOM 2578 O O . ALA A 1 331 ? 31.518 14.327 1.410 1.00 54.50 331 ALA A O 1
ATOM 2579 N N . PHE A 1 332 ? 30.245 13.135 0.005 1.00 46.38 332 PHE A N 1
ATOM 2580 C CA . PHE A 1 332 ? 28.990 13.420 0.713 1.00 46.38 332 PHE A CA 1
ATOM 2581 C C . PHE A 1 332 ? 28.897 12.694 2.068 1.00 46.38 332 PHE A C 1
ATOM 2583 O O . PHE A 1 332 ? 28.392 13.249 3.041 1.00 46.38 332 PHE A O 1
ATOM 2590 N N . SER A 1 333 ? 29.460 11.483 2.171 1.00 42.97 333 SER A N 1
ATOM 2591 C CA . SER A 1 333 ? 29.485 10.725 3.430 1.00 42.97 333 SER A CA 1
ATOM 2592 C C . SER A 1 333 ? 30.405 11.338 4.493 1.00 42.97 333 SER A C 1
ATOM 2594 O O . SER A 1 333 ? 30.200 11.091 5.678 1.00 42.97 333 SER A O 1
ATOM 2596 N N . HIS A 1 334 ? 31.395 12.145 4.097 1.00 50.50 334 HIS A N 1
ATOM 2597 C CA . HIS A 1 334 ? 32.282 12.838 5.036 1.00 50.50 334 HIS A CA 1
ATOM 2598 C C . HIS A 1 334 ? 31.667 14.115 5.625 1.00 50.50 334 HIS A 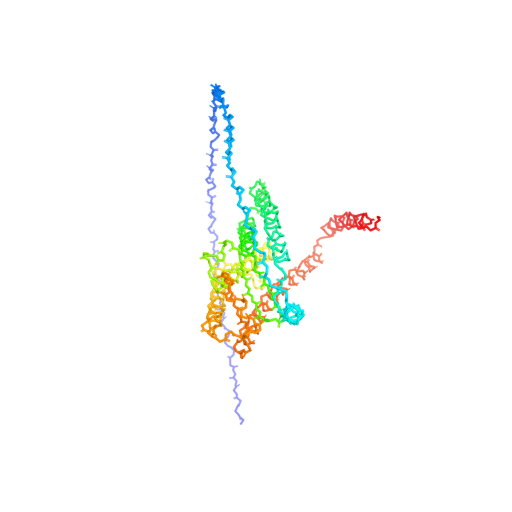C 1
ATOM 2600 O O . HIS A 1 334 ? 32.099 14.550 6.685 1.00 50.50 334 HIS A O 1
ATOM 2606 N N . HIS A 1 335 ? 30.652 14.690 4.972 1.00 52.84 335 HIS A N 1
ATOM 2607 C CA . HIS A 1 335 ? 30.008 15.935 5.402 1.00 52.84 335 HIS A CA 1
ATOM 2608 C C . HIS A 1 335 ? 28.788 15.724 6.313 1.00 52.84 335 HIS A C 1
ATOM 2610 O O . HIS A 1 335 ? 28.331 16.666 6.948 1.00 52.84 335 HIS A O 1
ATOM 2616 N N . LEU A 1 336 ? 28.263 14.496 6.381 1.00 43.09 336 LEU A N 1
ATOM 2617 C CA . LEU A 1 336 ? 27.116 14.118 7.221 1.00 43.09 336 LEU A CA 1
ATOM 2618 C C . LEU A 1 336 ? 27.517 13.579 8.607 1.00 43.09 336 LEU A C 1
ATOM 2620 O O . LEU A 1 336 ? 26.643 13.301 9.423 1.00 43.09 336 LEU A O 1
ATOM 2624 N N . PHE A 1 337 ? 28.820 13.441 8.879 1.00 45.12 337 PHE A N 1
ATOM 2625 C CA . PHE A 1 337 ? 29.365 12.914 10.140 1.00 45.12 337 PHE A CA 1
ATOM 2626 C C . PHE A 1 337 ? 30.354 13.865 10.845 1.00 45.12 337 PHE A C 1
ATOM 2628 O O . PHE A 1 337 ? 31.117 13.432 11.710 1.00 45.12 337 PHE A O 1
ATOM 2635 N N . THR A 1 338 ? 30.322 15.156 10.512 1.00 44.34 338 THR A N 1
ATOM 2636 C CA . THR A 1 338 ? 31.011 16.246 11.234 1.00 44.34 338 THR A CA 1
ATOM 2637 C C . THR A 1 338 ? 30.015 17.316 11.618 1.00 44.34 338 THR A C 1
ATOM 2639 O O . THR A 1 338 ? 30.026 17.732 12.793 1.00 44.34 338 THR A O 1
#

Foldseek 3Di:
DDDDDDDDDDDDDDDDDDDDDPPPDPPPDPPPDDDDDDDDDDDDDDDDDDDDDDDDDDDDDDDDDDDDDDDDDDPDPPVVVVVVVPPQAPDDPPVVLVVLLVVLVVVLVVLLVVLVVVLVCLVPDPDPVCPVLSVLVNQLSVLVNVLSNLCSQQSWDADPVQQKIAGQHPVLLVAAPLRSVLVNLLSVLSNLLSVVVSLLVVLLVQDDPPPPPNDDDVRVVVVSVVSVVVSVVLSVLSSVVQVVQVVPVVDDPPSCPVRVVGSHMGHDDPDPSVVVSVVVVVVVVVVSVVVSVVSVVVSVVVVVVVLVVDDPVVVVVCVVVVVVVVVVVVVVVVVVPD

Radius of gyration: 33.74 Å; chains: 1; bounding box: 63×107×111 Å

Sequence (338 aa):
MKSFHAEEVVEEEDGEEEEGEEVVVEEDGEEDEAGEDGMEIHRTDTTETDGIDGDGDGNSSAIGRTIGSGDNGDGIAKRSGEKNAKMNSTELPQEVQEAIVIFHHISGVLFFLVNSIVIFLILIYVDSRGRAYRKYLLPLQASSTLLDLFGNGYSPIIQVNCRALYSDSRLAEHVDIVTFITIEVFLFAEVGSFYFACFYYRRNVVLLPGSRFCYRGWRRVLIFLSLQECTCVICTIVRLFAKSMKDDAEAIPQSVQWLSNKVAFILFRESPLIYVAGAMAICYGLLIVALVAAMLLQMLLELKNGMHHASISTKKLVSEEGRGLYSATGAFSHHLFT

Secondary structure (DSSP, 8-state):
----PPP-----------------------------------------------------------------S-TTSHHHHHHHGGG---PPPHHHHHHHHHHHHHHHHHHHHHHHHHHHHHHH---TTTHHHHHHHHHHHHHHHHHHHHHHHH-PEEETTTTEEEE-STTTTTS-HHHHHHHHHHHHHHHHHHHHHHHHHHHHHHSPTT-TT---THHHHHHHHHHHHHHHHHHHHHHHHHHHHHHGGGG--GGGGGGGGSSEEEE----HHHHHHHHHHHHHHHHHHHHHHHHHHHHHHHHHHHHHHS-HHHHHHHHHHHHHHHHHHHHHHHHS--

=== Feature glossary ===
Each block in this record encodes a different view of the same protein. In brief:

Predicted aligned error. PAE(i, j) answers: if I align the predicted and true structures on residue i, how far off (in Å) do I expect residue j to be? A block-diagonal PAE matrix with low values on the blocks and high values off-diagonal is the signature of a multi-domain protein with confidently predicted domains but uncertain inter-domain orientation.

Contact-map, Ramachandran, and PAE plots. Plot images: a contact map (which residues are close in 3D, as an N×N binary image), a Ramachandran scatter (backbone torsion angles, revealing secondary-structure composition at a glance), and — for AlphaFold structures — a PAE heatmap (pairwise prediction confidence).

Backbone torsions (φ/ψ). φ (phi) and ψ (psi) are the two rotatable backbone dihedrals per residue: φ is the C(i-1)–N–Cα–C torsion, ψ is the N–Cα–C–N(i+1) torsion, both in degrees on (−180°, 180°]. α-helical residues cluster near (−60°, −45°); β-strand residues near (−120°, +130°). A Ramachandran plot is simply a scatter of (φ, ψ) for every residue.

Foldseek 3Di. A 3Di character summarizes, for each residue, the relative orientation of the Cα frame of its nearest spatial neighbor. Because it encodes fold topology rather than chemistry, 3Di alignments detect remote structural similarity that sequence alignment misses.

Radius of gyration, Cα contacts, bounding box. Three whole-structure scalars: the radius of gyration (RMS distance of Cα from centroid, in Å), the count of Cα–Cα contacts (pairs closer than 8 Å and separated by more than four residues in sequence — i.e. tertiary, not local, contacts), and the bounding-box dimensions. Together they distinguish compact globular folds from extended fibres or disordered chains.

Sequence. Sequence gives the chain of amino acids in standard one-letter code (A=alanine, C=cysteine, …, Y=tyrosine), read N→C. It is the only feature that is directly encoded by the gene; all structural features are derived from the folded form of this sequence.

mmCIF coordinates. Atomic coordinates in PDBx/mmCIF format — the same representation the Protein Data Bank distributes. Each line of the _atom_site loop places one backbone atom in Cartesian space (units: ångströms, origin: arbitrary).

Secondary structure (3-state, P-SEA). Three-state secondary structure (P-SEA) collapses the eight DSSP classes into helix (a), strand (b), and coil (c). P-SEA assigns these from Cα geometry alone — distances and angles — without requiring backbone oxygens, so it works on any Cα trace.

InterPro / GO / CATH / organism. Functional annotations link the protein to curated databases. InterPro entries identify conserved domains and families by matching the sequence against member-database signatures (Pfam, PROSITE, CDD, …). Gene Ontology (GO) terms describe molecular function, biological process, and cellular component in a controlled vocabulary. CATH places the structure in a hierarchical fold classification (Class/Architecture/Topology/Homologous-superfamily). The organism is the source species.

B-factor. B-factor (Debye–Waller factor) reflects atomic displacement in the crystal lattice. It is an experimental observable (units Å²), not a prediction; low values mean the atom is pinned down, high values mean it moves or is heterogeneous across the crystal.

Rendered structure images. Structure images are PyMOL renders from six orthogonal camera directions. Cartoon representation draws helices as coils and strands as arrows; sticks shows the backbone as bonds; surface shows the solvent-excluded envelope. Rainbow coloring maps sequence position to hue (blue→red, N→C); chain coloring assigns a distinct color per polypeptide.

Solvent-accessible surface area. Solvent-accessible surface area (SASA) is the area in Å² traced out by the centre of a 1.4 Å probe sphere (a water molecule) rolled over the protein's van der Waals surface (Shrake–Rupley / Lee–Richards construction). Buried residues have near-zero SASA; fully exposed residues can exceed 200 Å². The total SASA scales roughly with the number of surface residues.

Secondary structure (8-state, DSSP). The SS8 string is DSSP's per-residue secondary-structure call. α-helix (H) means an i→i+4 H-bond ladder; β-strand (E) means the residue participates in a β-sheet; 3₁₀ (G) and π (I) are tighter and wider helices; T/S are turns/bends; '-' is loop.

pLDDT. For AlphaFold models, the B-factor field carries pLDDT — the model's own estimate of local accuracy on a 0–100 scale. Regions with pLDDT<50 should be treated as essentially unmodeled; they often correspond to intrinsically disordered segments.

Nearest PDB structures. Nearest PDB neighbors are the top structural matches found by Foldseek when searching this structure against the entire Protein Data Bank. Each hit reports a TM-score (0 to 1; >0.5 almost always implies the same fold) and an E-value. These are *structural* homologs — they may share no detectable sequence similarity.